Protein AF-A0A9E4FLX7-F1 (afdb_monomer)

Radius of gyration: 27.32 Å; Cα contacts (8 Å, |Δi|>4): 287; chains: 1; bounding box: 59×35×83 Å

Secondary structure (DSSP, 8-state):
---GGGSGGG-HHHHHHHHHHHHHHHHHHHHHHTT--TT-EESSSSSSEEEEEEESS-GGG-STT-HHHHHHHHHHHHHHHHHHHHT-S---HHHHHHHHHHHHHHHHHHHHHHHHSSEEEEEE-TTSPPB-HHHHHHHHHHHHHHHHHHS-----STTS-----SSS----EEETTTTEEES-HHHHHHH--TTT-PPPEEETTEEE-TTT--EE--S---

pLDDT: mean 76.77, std 22.62, range [30.28, 98.69]

Nearest PDB structures (foldseek):
  6ryp-assembly1_A  TM=9.118E-01  e=1.318E-11  Staphylococcus aureus
  6ryo-assembly1_A  TM=8.936E-01  e=3.196E-10  Staphylococcus aureus
  5dir-assembly2_B  TM=8.557E-01  e=1.171E-10  Pseudomonas aeruginosa PAO1
  5dir-assembly4_D  TM=8.838E-01  e=3.816E-10  Pseudomonas aeruginosa PAO1
  6fms-assembly2_B  TM=8.422E-01  e=8.721E-10  Pseudomonas aeruginosa PAO1

Solvent-accessible surface area (backbone atoms only — not comparable to full-atom values): 12608 Å² total; per-residue (Å²): 136,78,81,80,84,69,56,70,86,71,36,62,63,29,52,48,32,16,51,49,35,24,48,53,23,52,50,52,44,53,53,46,67,75,73,46,54,86,74,38,44,49,52,82,62,75,56,64,28,41,33,34,44,75,39,35,35,50,77,96,61,41,61,64,78,37,39,68,60,54,48,51,50,42,52,51,51,49,52,50,52,53,50,61,66,67,63,69,83,64,89,46,71,63,48,33,39,14,51,11,16,30,48,9,8,46,50,35,47,42,50,31,36,73,76,68,53,23,30,70,23,30,48,29,59,61,93,51,81,62,34,38,57,19,56,52,29,30,52,54,13,50,53,45,45,49,49,62,73,67,44,76,73,80,67,66,64,85,77,54,75,67,77,73,72,89,77,75,93,76,88,73,59,75,46,83,90,73,59,35,53,53,52,72,60,80,60,50,73,77,67,24,31,94,88,64,67,30,69,57,43,80,54,96,91,34,34,34,23,83,77,73,70,45,41,39,52,78,83,77,89,128

Foldseek 3Di:
DDPPVPCVVVPCLLQVLLVVLQVQQVVVLVVLVVPDDAQDWVVNDDQKIFGKHWFLADPPNHPGVVLVVLLVVLVVVLVVLVVVVPPPPDPDSLLSNLSSLLNNLSVNQSVCCVPPVTGIFTIGRHPHDTHTSSVVSNVVSVVSVVCVVPVPPPPPPPPPPPPPPPPDDDDWDDDPVPLETEDAPVVCQVQDHPVQSAHWDDDDQWTARPRPGGIYHYPDDD

Structure (mmCIF, N/CA/C/O backbone):
data_AF-A0A9E4FLX7-F1
#
_entry.id   AF-A0A9E4FLX7-F1
#
loop_
_atom_site.group_PDB
_atom_site.id
_atom_site.type_symbol
_atom_site.label_atom_id
_atom_site.label_alt_id
_atom_site.label_comp_id
_atom_site.label_asym_id
_atom_site.label_entity_id
_atom_site.label_seq_id
_atom_site.pdbx_PDB_ins_code
_atom_site.Cartn_x
_atom_site.Cartn_y
_atom_site.Cartn_z
_atom_site.occupancy
_atom_site.B_iso_or_equiv
_atom_site.auth_seq_id
_atom_site.auth_comp_id
_atom_site.auth_asym_id
_atom_site.auth_atom_id
_atom_site.pdbx_PDB_model_num
ATOM 1 N N . MET A 1 1 ? 0.787 -1.207 38.625 1.00 38.75 1 MET A N 1
ATOM 2 C CA . MET A 1 1 ? 0.866 -0.591 37.282 1.00 38.75 1 MET A CA 1
ATOM 3 C C . MET A 1 1 ? 1.114 -1.702 36.279 1.00 38.75 1 MET A C 1
ATOM 5 O O . MET A 1 1 ? 2.208 -2.241 36.252 1.00 38.75 1 MET A O 1
ATOM 9 N N . ASN A 1 2 ? 0.085 -2.131 35.550 1.00 38.38 2 ASN A N 1
ATOM 10 C CA . ASN A 1 2 ? 0.224 -3.178 34.539 1.00 38.38 2 ASN A CA 1
ATOM 11 C C . ASN A 1 2 ? 0.542 -2.480 33.205 1.00 38.38 2 ASN A C 1
ATOM 13 O O . ASN A 1 2 ? -0.252 -1.626 32.796 1.00 38.38 2 ASN A O 1
ATOM 17 N N . PRO A 1 3 ? 1.683 -2.738 32.547 1.00 44.91 3 PRO A N 1
ATOM 18 C CA . PRO A 1 3 ? 1.998 -2.086 31.291 1.00 44.91 3 PRO A CA 1
ATOM 19 C C . PRO A 1 3 ? 1.103 -2.692 30.204 1.00 44.91 3 PRO A C 1
ATOM 21 O O . PRO A 1 3 ? 1.461 -3.662 29.545 1.00 44.91 3 PRO A O 1
ATOM 24 N N . GLY A 1 4 ? -0.076 -2.103 29.980 1.00 48.00 4 GLY A N 1
ATOM 25 C CA . GLY A 1 4 ? -0.957 -2.355 28.826 1.00 48.00 4 GLY A CA 1
ATOM 26 C C . GLY A 1 4 ? -0.342 -2.010 27.455 1.00 48.00 4 GLY A C 1
ATOM 27 O O . GLY A 1 4 ? -1.051 -1.632 26.532 1.00 48.00 4 GLY A O 1
ATOM 28 N N . TRP A 1 5 ? 0.983 -2.085 27.323 1.00 50.22 5 TRP A N 1
ATOM 29 C CA . TRP A 1 5 ? 1.767 -1.545 26.215 1.00 50.22 5 TRP A CA 1
ATOM 30 C C . TRP A 1 5 ? 1.965 -2.615 25.116 1.00 50.22 5 TRP A C 1
ATOM 32 O O . TRP A 1 5 ? 2.441 -2.307 24.025 1.00 50.22 5 TRP A O 1
ATOM 42 N N . VAL A 1 6 ? 1.534 -3.863 25.376 1.00 47.44 6 VAL A N 1
ATOM 43 C CA . VAL A 1 6 ? 1.689 -5.043 24.500 1.00 47.44 6 VAL A CA 1
ATOM 44 C C . VAL A 1 6 ? 0.361 -5.812 24.331 1.00 47.44 6 VAL A C 1
ATOM 46 O O . VAL A 1 6 ? 0.315 -7.038 24.404 1.00 47.44 6 VAL A O 1
ATOM 49 N N . SER A 1 7 ? -0.770 -5.118 24.155 1.00 54.38 7 SER A N 1
ATOM 50 C CA . SER A 1 7 ? -2.049 -5.783 23.821 1.00 54.38 7 SER A CA 1
ATOM 51 C C . SER A 1 7 ? -2.193 -6.095 22.325 1.00 54.38 7 SER A C 1
ATOM 53 O O . SER A 1 7 ? -2.869 -7.051 21.965 1.00 54.38 7 SER A O 1
ATOM 55 N N . TRP A 1 8 ? -1.509 -5.346 21.458 1.00 53.62 8 TRP A N 1
ATOM 56 C CA . TRP A 1 8 ? -1.593 -5.450 19.995 1.00 53.62 8 TRP A CA 1
ATOM 57 C C . TRP A 1 8 ? -0.929 -6.716 19.435 1.00 53.62 8 TRP A C 1
ATOM 59 O O . TRP A 1 8 ? -1.431 -7.292 18.478 1.00 53.62 8 TRP A O 1
ATOM 69 N N . VAL A 1 9 ? 0.126 -7.226 20.088 1.00 55.78 9 VAL A N 1
ATOM 70 C CA . VAL A 1 9 ? 0.718 -8.543 19.758 1.00 55.78 9 VAL A CA 1
ATOM 71 C C . VAL A 1 9 ? -0.283 -9.685 20.003 1.00 55.78 9 VAL A C 1
ATOM 73 O O . VAL A 1 9 ? -0.172 -10.758 19.421 1.00 55.78 9 VAL A O 1
ATOM 76 N N . LYS A 1 10 ? -1.290 -9.451 20.852 1.00 65.06 10 LYS A N 1
ATOM 77 C CA . LYS A 1 10 ? -2.320 -10.433 21.205 1.00 65.06 10 LYS A CA 1
ATOM 78 C C . LYS A 1 10 ? -3.619 -10.252 20.419 1.00 65.06 10 LYS A C 1
ATOM 80 O O . LYS A 1 10 ? -4.596 -10.914 20.756 1.00 65.06 10 LYS A O 1
ATOM 85 N N . ASP A 1 11 ? -3.657 -9.375 19.413 1.00 78.88 11 ASP A N 1
ATOM 86 C CA . ASP A 1 11 ? -4.814 -9.232 18.526 1.00 78.88 11 ASP A CA 1
ATOM 87 C C . ASP A 1 11 ? -4.570 -9.989 17.213 1.00 78.88 11 ASP A C 1
ATOM 89 O O . ASP A 1 11 ? -4.068 -9.415 16.238 1.00 78.88 11 ASP A O 1
ATOM 93 N N . PRO A 1 12 ? -4.898 -11.294 17.170 1.00 83.75 12 PRO A N 1
ATOM 94 C CA . PRO A 1 12 ? -4.577 -12.134 16.027 1.00 83.75 12 PRO A CA 1
ATOM 95 C C . PRO A 1 12 ? -5.279 -11.659 14.758 1.00 83.75 12 PRO A C 1
ATOM 97 O O . PRO A 1 12 ? -4.749 -11.858 13.677 1.00 83.75 12 PRO A O 1
ATOM 100 N N . PHE A 1 13 ? -6.441 -11.010 14.862 1.00 87.25 13 PHE A N 1
ATOM 101 C CA . PHE A 1 13 ? -7.214 -10.610 13.690 1.00 87.25 13 PHE A CA 1
ATOM 102 C C . PHE A 1 13 ? -6.560 -9.441 12.949 1.00 87.25 13 PHE A C 1
ATOM 104 O O . PHE A 1 13 ? -6.405 -9.480 11.730 1.00 87.25 13 PHE A O 1
ATOM 111 N N . PHE A 1 14 ? -6.115 -8.429 13.699 1.00 89.88 14 PHE A N 1
ATOM 112 C CA . PHE A 1 14 ? -5.361 -7.300 13.156 1.00 89.88 14 PHE A CA 1
ATOM 113 C C . PHE A 1 14 ? -4.039 -7.759 12.528 1.00 89.88 14 PHE A C 1
ATOM 115 O O . PHE A 1 14 ? -3.737 -7.413 11.384 1.00 89.88 14 PHE A O 1
ATOM 122 N N . LEU A 1 15 ? -3.271 -8.576 13.258 1.00 91.19 15 LEU A N 1
ATOM 123 C CA . LEU A 1 15 ? -1.984 -9.081 12.782 1.00 91.19 15 LEU A CA 1
ATOM 124 C C . LEU A 1 15 ? -2.138 -9.995 11.570 1.00 91.19 15 LEU A C 1
ATOM 126 O O . LEU A 1 15 ? -1.332 -9.909 10.648 1.00 91.19 15 LEU A O 1
ATOM 130 N N . LEU A 1 16 ? -3.168 -10.842 11.542 1.00 94.31 16 LEU A N 1
ATOM 131 C CA . LEU A 1 16 ? -3.455 -11.706 10.402 1.00 94.31 16 LEU A CA 1
ATOM 132 C C . LEU A 1 16 ? -3.800 -10.879 9.163 1.00 94.31 16 LEU A C 1
ATOM 134 O O . LEU A 1 16 ? -3.250 -11.142 8.100 1.00 94.31 16 LEU A O 1
ATOM 138 N N . ALA A 1 17 ? -4.645 -9.854 9.292 1.00 95.62 17 ALA A N 1
ATOM 139 C CA . ALA A 1 17 ? -4.970 -8.966 8.179 1.00 95.62 17 ALA A CA 1
ATOM 140 C C . ALA A 1 17 ? -3.724 -8.239 7.642 1.00 95.62 17 ALA A C 1
ATOM 142 O O . ALA A 1 17 ? -3.467 -8.273 6.439 1.00 95.62 17 ALA A O 1
ATOM 143 N N . ALA A 1 18 ? -2.916 -7.647 8.529 1.00 96.44 18 ALA A N 1
ATOM 144 C CA . ALA A 1 18 ? -1.699 -6.935 8.141 1.00 96.44 18 ALA A CA 1
ATOM 145 C C . ALA A 1 18 ? -0.654 -7.857 7.501 1.00 96.44 18 ALA A C 1
ATOM 147 O O . ALA A 1 18 ? -0.126 -7.545 6.435 1.00 96.44 18 ALA A O 1
ATOM 148 N N . SER A 1 19 ? -0.382 -9.010 8.118 1.00 97.38 19 SER A N 1
ATOM 149 C CA . SER A 1 19 ? 0.580 -9.986 7.595 1.00 97.38 19 SER A CA 1
ATOM 150 C C . SER A 1 19 ? 0.123 -10.609 6.279 1.00 97.38 19 SER A C 1
ATOM 152 O O . SER A 1 19 ? 0.952 -10.788 5.390 1.00 97.38 19 SER A O 1
ATOM 154 N N . SER A 1 20 ? -1.175 -10.878 6.112 1.00 98.12 20 SER A N 1
ATOM 155 C CA . SER A 1 20 ? -1.726 -11.401 4.857 1.00 98.12 20 SER A CA 1
ATOM 156 C C . SER A 1 20 ? -1.596 -10.378 3.733 1.00 98.12 20 SER A C 1
ATOM 158 O O . SER A 1 20 ? -1.054 -10.711 2.684 1.00 98.12 20 SER A O 1
ATOM 160 N N . ALA A 1 21 ? -2.016 -9.128 3.958 1.00 98.56 21 ALA A N 1
ATOM 161 C CA . ALA A 1 21 ? -1.893 -8.063 2.961 1.00 98.56 21 ALA A CA 1
ATOM 162 C C . ALA A 1 21 ? -0.431 -7.823 2.557 1.00 98.56 21 ALA A C 1
ATOM 164 O O . ALA A 1 21 ? -0.115 -7.804 1.370 1.00 98.56 21 ALA A O 1
ATOM 165 N N . PHE A 1 22 ? 0.467 -7.718 3.542 1.00 98.69 22 PHE A N 1
ATOM 166 C CA . PHE A 1 22 ? 1.899 -7.549 3.300 1.00 98.69 22 PHE A CA 1
ATOM 167 C C . PHE A 1 22 ? 2.497 -8.723 2.514 1.00 98.69 22 PHE A C 1
ATOM 169 O O . PHE A 1 22 ? 3.224 -8.520 1.545 1.00 98.69 22 PHE A O 1
ATOM 176 N N . SER A 1 23 ? 2.185 -9.959 2.911 1.00 98.50 23 SER A N 1
ATOM 177 C CA . SER A 1 23 ? 2.749 -11.150 2.269 1.00 98.50 23 SER A CA 1
ATOM 178 C C . SER A 1 23 ? 2.244 -11.304 0.839 1.00 98.50 23 SER A C 1
ATOM 180 O O . SER A 1 23 ? 3.037 -11.590 -0.052 1.00 98.50 23 SER A O 1
ATOM 182 N N . LEU A 1 24 ? 0.947 -11.082 0.601 1.00 98.62 24 LEU A N 1
ATOM 183 C CA . LEU A 1 24 ? 0.371 -11.120 -0.743 1.00 98.62 24 LEU A CA 1
ATOM 184 C C . LEU A 1 24 ? 1.003 -10.061 -1.649 1.00 98.62 24 LEU A C 1
ATOM 186 O O . LEU A 1 24 ? 1.362 -10.378 -2.781 1.00 98.62 24 LEU A O 1
ATOM 190 N N . ASP A 1 25 ? 1.209 -8.842 -1.144 1.00 98.69 25 ASP A N 1
ATOM 191 C CA . ASP A 1 25 ? 1.907 -7.786 -1.878 1.00 98.69 25 ASP A CA 1
ATOM 192 C C . ASP A 1 25 ? 3.333 -8.198 -2.255 1.00 98.69 25 ASP A C 1
ATOM 194 O O . ASP A 1 25 ? 3.665 -8.278 -3.436 1.00 98.69 25 ASP A O 1
ATOM 198 N N . GLN A 1 26 ? 4.156 -8.561 -1.274 1.00 98.62 26 GLN A N 1
ATOM 199 C CA . GLN A 1 26 ? 5.566 -8.863 -1.520 1.00 98.62 26 GLN A CA 1
ATOM 200 C C . GLN A 1 26 ? 5.760 -10.114 -2.387 1.0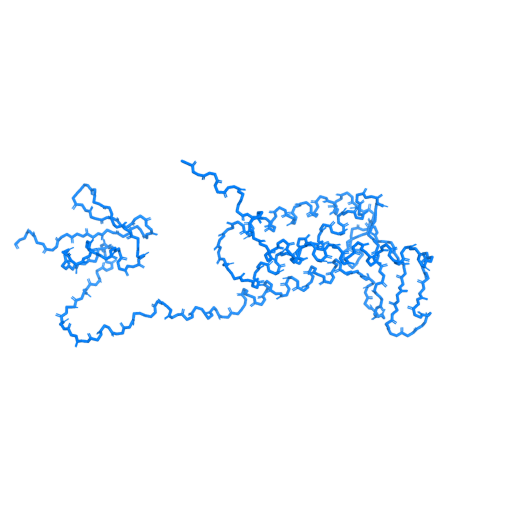0 98.62 26 GLN A C 1
ATOM 202 O O . GLN A 1 26 ? 6.638 -10.134 -3.250 1.00 98.62 26 GLN A O 1
ATOM 207 N N . VAL A 1 27 ? 4.921 -11.143 -2.216 1.00 98.69 27 VAL A N 1
ATOM 208 C CA . VAL A 1 27 ? 4.945 -12.338 -3.074 1.00 98.69 27 VAL A CA 1
ATOM 209 C C . VAL A 1 27 ? 4.517 -11.990 -4.497 1.00 98.69 27 VAL A C 1
ATOM 211 O O . VAL A 1 27 ? 5.188 -12.399 -5.441 1.00 98.69 27 VAL A O 1
ATOM 214 N N . SER A 1 28 ? 3.441 -11.219 -4.676 1.00 98.44 28 SER A N 1
ATOM 215 C CA . SER A 1 28 ? 2.970 -10.840 -6.013 1.00 98.44 28 SER A CA 1
ATOM 216 C C . SER A 1 28 ? 4.008 -10.009 -6.775 1.00 98.44 28 SER A C 1
ATOM 218 O O . SER A 1 28 ? 4.342 -10.348 -7.910 1.00 98.44 28 SER A O 1
ATOM 220 N N . LYS A 1 29 ? 4.624 -9.017 -6.123 1.00 98.38 29 LYS A N 1
ATOM 221 C CA . LYS A 1 29 ? 5.723 -8.222 -6.689 1.00 98.38 29 LYS A CA 1
ATOM 222 C C . LYS A 1 29 ? 6.929 -9.083 -7.040 1.00 98.38 29 LYS A C 1
ATOM 224 O O . LYS A 1 29 ? 7.450 -8.980 -8.147 1.00 98.38 29 LYS A O 1
ATOM 229 N N . ALA A 1 30 ? 7.335 -9.984 -6.142 1.00 98.12 30 ALA A N 1
ATOM 230 C CA . ALA A 1 30 ? 8.431 -10.909 -6.409 1.00 98.12 30 ALA A CA 1
ATOM 231 C C . ALA A 1 30 ? 8.140 -11.807 -7.621 1.00 98.12 30 ALA A C 1
ATOM 233 O O . ALA A 1 30 ? 9.029 -12.034 -8.439 1.00 98.12 30 ALA A O 1
ATOM 234 N N . ILE A 1 31 ? 6.909 -12.300 -7.778 1.00 98.31 31 ILE A N 1
ATOM 235 C CA . ILE A 1 31 ? 6.522 -13.089 -8.954 1.00 98.31 31 ILE A CA 1
ATOM 236 C C . ILE A 1 31 ? 6.666 -12.251 -10.226 1.00 98.31 31 ILE A C 1
ATOM 238 O O . ILE A 1 31 ? 7.283 -12.719 -11.180 1.00 98.31 31 ILE A O 1
ATOM 242 N N . VAL A 1 32 ? 6.142 -11.025 -10.248 1.00 97.81 32 VAL A N 1
ATOM 243 C CA . VAL A 1 32 ? 6.179 -10.175 -11.446 1.00 97.81 32 VAL A CA 1
ATOM 244 C C . VAL A 1 32 ? 7.613 -9.787 -11.816 1.00 97.81 32 VAL A C 1
ATOM 246 O O . VAL A 1 32 ? 7.999 -9.957 -12.971 1.00 97.81 32 VAL A O 1
ATOM 249 N N . LEU A 1 33 ? 8.429 -9.369 -10.843 1.00 97.25 33 LEU A N 1
ATOM 250 C CA . LEU A 1 33 ? 9.840 -9.012 -11.053 1.00 97.25 33 LEU A CA 1
ATOM 251 C C . LEU A 1 33 ? 10.679 -10.171 -11.614 1.00 97.25 33 LEU A C 1
ATOM 253 O O . LEU A 1 33 ? 11.644 -9.936 -12.332 1.00 97.25 33 LEU A O 1
ATOM 257 N N . ASN A 1 34 ? 10.318 -11.420 -11.306 1.00 97.62 34 ASN A N 1
ATOM 258 C CA . ASN A 1 34 ? 11.016 -12.608 -11.811 1.00 97.62 34 ASN A CA 1
ATOM 259 C C . ASN A 1 34 ? 10.491 -13.109 -13.168 1.00 97.62 34 ASN A C 1
ATOM 261 O O . ASN A 1 34 ? 11.052 -14.053 -13.729 1.00 97.62 34 ASN A O 1
ATOM 265 N N . ARG A 1 35 ? 9.381 -12.559 -13.673 1.00 97.56 35 ARG A N 1
ATOM 266 C CA . ARG A 1 35 ? 8.697 -13.066 -14.875 1.00 97.56 35 ARG A CA 1
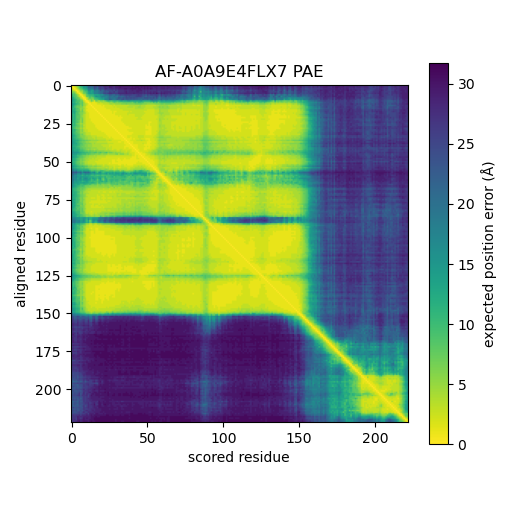ATOM 267 C C . ARG A 1 35 ? 8.646 -12.063 -16.017 1.00 97.56 35 ARG A C 1
ATOM 269 O O . ARG A 1 35 ? 8.568 -12.501 -17.161 1.00 97.56 35 ARG A O 1
ATOM 276 N N . LEU A 1 36 ? 8.663 -10.767 -15.716 1.00 97.38 36 LEU A N 1
ATOM 277 C CA . LEU A 1 36 ? 8.517 -9.699 -16.698 1.00 97.38 36 LEU A CA 1
ATOM 278 C C . LEU A 1 36 ? 9.747 -8.795 -16.728 1.00 97.38 36 LEU A C 1
ATOM 280 O O . LEU A 1 36 ? 10.398 -8.563 -15.712 1.00 97.38 36 LEU A O 1
ATOM 284 N N . PHE A 1 37 ? 10.022 -8.241 -17.903 1.00 96.81 37 PHE A N 1
ATOM 285 C CA . PHE A 1 37 ? 10.924 -7.106 -18.061 1.00 96.81 37 PHE A CA 1
ATOM 286 C C . PHE A 1 37 ? 10.178 -5.794 -17.799 1.00 96.81 37 PHE A C 1
ATOM 288 O O . PHE A 1 37 ? 8.960 -5.715 -17.955 1.00 96.81 37 PHE A O 1
ATOM 295 N N . TYR A 1 38 ? 10.905 -4.746 -17.412 1.00 96.56 38 TYR A N 1
ATOM 296 C CA . TYR A 1 38 ? 10.314 -3.420 -17.224 1.00 96.56 38 TYR A CA 1
ATOM 297 C C . TYR A 1 38 ? 9.571 -2.958 -18.491 1.00 96.56 38 TYR A C 1
ATOM 299 O O . TYR A 1 38 ? 10.106 -3.047 -19.596 1.00 96.56 38 TYR A O 1
ATOM 307 N N . GLY A 1 39 ? 8.333 -2.487 -18.326 1.00 95.56 39 GLY A N 1
ATOM 308 C CA . GLY A 1 39 ? 7.436 -2.070 -19.407 1.00 95.56 39 GLY A CA 1
ATOM 309 C C . GLY A 1 39 ? 6.730 -3.217 -20.143 1.00 95.56 39 GLY A C 1
ATOM 310 O O . GLY A 1 39 ? 5.852 -2.964 -20.966 1.00 95.56 39 GLY A O 1
ATOM 311 N N . GLN A 1 40 ? 7.069 -4.478 -19.861 1.00 97.38 40 GLN A N 1
ATOM 312 C CA . GLN A 1 40 ? 6.402 -5.624 -20.472 1.00 97.38 40 GLN A CA 1
ATOM 313 C C . GLN A 1 40 ? 4.993 -5.801 -19.895 1.00 97.38 40 GLN A C 1
ATOM 315 O O . GLN A 1 40 ? 4.812 -5.778 -18.679 1.00 97.38 40 GLN A O 1
ATOM 320 N N . SER A 1 41 ? 4.018 -6.035 -20.781 1.00 97.50 41 SER A N 1
ATOM 321 C CA . SER A 1 41 ? 2.615 -6.315 -20.446 1.00 97.50 41 SER A CA 1
ATOM 322 C C . SER A 1 41 ? 2.230 -7.747 -20.827 1.00 97.50 41 SER A C 1
ATOM 324 O O . SER A 1 41 ? 2.586 -8.211 -21.915 1.00 97.50 41 SER A O 1
ATOM 326 N N . VAL A 1 42 ? 1.505 -8.448 -19.950 1.00 96.62 42 VAL A N 1
ATOM 327 C CA . VAL A 1 42 ? 0.911 -9.767 -20.230 1.00 96.62 42 VAL A CA 1
ATOM 328 C C . VAL A 1 42 ? -0.567 -9.797 -19.810 1.00 96.62 42 VAL A C 1
ATOM 330 O O . VAL A 1 42 ? -0.849 -9.652 -18.620 1.00 96.62 42 VAL A O 1
ATOM 333 N N . PRO A 1 43 ? -1.515 -10.046 -20.736 1.00 96.38 43 PRO A N 1
ATOM 334 C CA . PRO A 1 43 ? -1.343 -10.027 -22.195 1.00 96.38 43 PRO A CA 1
ATOM 335 C C . PRO A 1 43 ? -0.818 -8.672 -22.704 1.00 96.38 43 PRO A C 1
ATOM 337 O O . PRO A 1 43 ? -0.810 -7.680 -21.976 1.00 96.38 43 PRO A O 1
ATOM 340 N N . TYR A 1 44 ? -0.337 -8.648 -23.948 1.00 93.69 44 TYR A N 1
ATOM 341 C CA . TYR A 1 44 ? 0.204 -7.428 -24.558 1.00 93.69 44 TYR A CA 1
ATOM 342 C C . TYR A 1 44 ? -0.867 -6.336 -24.728 1.00 93.69 44 TYR A C 1
ATOM 344 O O . TYR A 1 44 ? -0.568 -5.151 -24.616 1.00 93.69 44 TYR A O 1
ATOM 352 N N . ASP A 1 45 ? -2.115 -6.732 -24.966 1.00 93.44 45 ASP A N 1
ATOM 353 C CA . ASP A 1 45 ? -3.262 -5.858 -25.173 1.00 93.44 45 ASP A CA 1
ATOM 354 C C . ASP A 1 45 ? -4.468 -6.279 -24.312 1.00 93.44 45 ASP A C 1
ATOM 356 O O . ASP A 1 45 ? -4.413 -7.224 -23.528 1.00 93.44 45 ASP A O 1
ATOM 360 N N . GLY A 1 46 ? -5.569 -5.532 -24.420 1.00 94.75 46 GLY A N 1
ATOM 361 C CA . GLY A 1 46 ? -6.794 -5.772 -23.655 1.00 94.75 46 GLY A CA 1
ATOM 362 C C . GLY A 1 46 ? -6.947 -4.876 -22.425 1.00 94.75 46 GLY A C 1
ATOM 363 O O . GLY A 1 46 ? -6.095 -4.040 -22.131 1.00 94.75 46 GLY A O 1
ATOM 364 N N . PHE A 1 47 ? -8.088 -5.004 -21.740 1.00 95.75 47 PHE A N 1
ATOM 365 C CA . PHE A 1 47 ? -8.466 -4.120 -20.629 1.00 95.75 47 PHE A CA 1
ATOM 366 C C . PHE A 1 47 ? -7.710 -4.420 -19.329 1.00 95.75 47 PHE A C 1
ATOM 368 O O . PHE A 1 47 ? -7.356 -3.488 -18.620 1.00 95.75 47 PHE A O 1
ATOM 375 N N . PHE A 1 48 ? -7.472 -5.697 -19.022 1.00 97.19 48 PHE A N 1
ATOM 376 C CA . PHE A 1 48 ? -6.750 -6.132 -17.828 1.00 97.19 48 PHE A CA 1
ATOM 377 C C . PHE A 1 48 ? -5.417 -6.751 -18.237 1.00 97.19 48 PHE A C 1
ATOM 379 O O . PHE A 1 48 ? -5.395 -7.722 -18.997 1.00 97.19 48 PHE A O 1
ATOM 386 N N . ARG A 1 49 ? -4.322 -6.195 -17.728 1.00 97.62 49 ARG A N 1
ATOM 387 C CA . ARG A 1 49 ? -2.952 -6.600 -18.044 1.00 97.62 49 ARG A CA 1
ATOM 388 C C . ARG A 1 49 ? -2.128 -6.675 -16.763 1.00 97.62 49 ARG A C 1
ATOM 390 O O . ARG A 1 49 ? -2.425 -6.015 -15.767 1.00 97.62 49 ARG A O 1
ATOM 397 N N . ILE A 1 50 ? -1.077 -7.484 -16.804 1.00 98.19 50 ILE A N 1
ATOM 398 C CA . ILE A 1 50 ? 0.007 -7.442 -15.829 1.00 98.19 50 ILE A CA 1
ATOM 399 C C . ILE A 1 50 ? 1.178 -6.720 -16.484 1.00 98.19 50 ILE A C 1
ATOM 401 O O . ILE A 1 50 ? 1.835 -7.292 -17.353 1.00 98.19 50 ILE A O 1
ATOM 405 N N . THR A 1 51 ? 1.409 -5.472 -16.086 1.00 97.69 51 THR A N 1
ATOM 406 C CA . THR A 1 51 ? 2.375 -4.567 -16.723 1.00 97.69 51 THR A CA 1
ATOM 407 C C . THR A 1 51 ? 3.423 -4.130 -15.715 1.00 97.69 51 THR A C 1
ATOM 409 O O . THR A 1 51 ? 3.132 -3.292 -14.869 1.00 97.69 51 THR A O 1
ATOM 412 N N . LEU A 1 52 ? 4.644 -4.664 -15.789 1.00 97.81 52 LEU A N 1
ATOM 413 C CA . LEU A 1 52 ? 5.682 -4.319 -14.813 1.00 97.81 52 LEU A CA 1
ATOM 414 C C . LEU A 1 52 ? 6.139 -2.865 -14.982 1.00 97.81 52 LEU A C 1
ATOM 416 O O . LEU A 1 52 ? 6.766 -2.515 -15.982 1.00 97.81 52 LEU A O 1
ATOM 420 N N . THR A 1 53 ? 5.898 -2.042 -13.965 1.00 95.25 53 THR A N 1
ATOM 421 C CA . THR A 1 53 ? 6.404 -0.672 -13.876 1.00 95.25 53 THR A CA 1
ATOM 422 C C . THR A 1 53 ? 7.003 -0.386 -12.497 1.00 95.25 53 THR A C 1
ATOM 424 O O . THR A 1 53 ? 6.848 -1.148 -11.543 1.00 95.25 53 THR A O 1
ATOM 427 N N . SER A 1 54 ? 7.759 0.704 -12.417 1.00 92.88 54 SER A N 1
ATOM 428 C CA . SER A 1 54 ? 8.464 1.161 -11.223 1.00 92.88 54 SER A CA 1
ATOM 429 C C . SER A 1 54 ? 8.074 2.606 -10.972 1.00 92.88 54 SER A C 1
ATOM 431 O O . SER A 1 54 ? 8.251 3.460 -11.843 1.00 92.88 54 SER A O 1
ATOM 433 N N . ASN A 1 55 ? 7.511 2.865 -9.798 1.00 91.81 55 ASN A N 1
ATOM 434 C CA . ASN A 1 55 ? 6.914 4.140 -9.445 1.00 91.81 55 ASN A CA 1
ATOM 435 C C . ASN A 1 55 ? 7.742 4.843 -8.365 1.00 91.81 55 ASN A C 1
ATOM 437 O O . ASN A 1 55 ? 7.773 4.424 -7.204 1.00 91.81 55 ASN A O 1
ATOM 441 N N . THR A 1 56 ? 8.428 5.921 -8.749 1.00 88.12 56 THR A N 1
ATOM 442 C CA . THR A 1 56 ? 9.186 6.784 -7.825 1.00 88.12 56 THR A CA 1
ATOM 443 C C . THR A 1 56 ? 8.296 7.805 -7.110 1.00 88.12 56 THR A C 1
ATOM 445 O O . THR A 1 56 ? 8.729 8.437 -6.146 1.00 88.12 56 THR A O 1
ATOM 448 N N . GLY A 1 57 ? 7.047 7.959 -7.557 1.00 84.31 57 GLY A N 1
ATOM 449 C CA . GLY A 1 57 ? 6.053 8.859 -6.994 1.00 84.31 57 GLY A CA 1
ATOM 450 C C . GLY A 1 57 ? 5.084 8.196 -6.010 1.00 84.31 57 GLY A C 1
ATOM 451 O O . GLY A 1 57 ? 5.214 7.045 -5.571 1.00 84.31 57 GLY A O 1
ATOM 452 N N . GLY A 1 58 ? 4.107 8.995 -5.595 1.00 75.69 58 GLY A N 1
ATOM 453 C CA . GLY A 1 58 ? 2.923 8.578 -4.857 1.00 75.69 58 GLY A CA 1
ATOM 454 C C . GLY A 1 58 ? 1.757 8.240 -5.791 1.00 75.69 58 GLY A C 1
ATOM 455 O O . GLY A 1 58 ? 1.919 8.058 -6.999 1.00 75.69 58 GLY A O 1
ATOM 456 N N . ALA A 1 59 ? 0.550 8.179 -5.227 1.00 69.50 59 ALA A N 1
ATOM 457 C CA . ALA A 1 59 ? -0.666 7.954 -6.007 1.00 69.50 59 ALA A CA 1
ATOM 458 C C . ALA A 1 59 ? -0.836 9.022 -7.104 1.00 69.50 59 ALA A C 1
ATOM 460 O O . ALA A 1 59 ? -0.519 10.194 -6.889 1.00 69.50 59 ALA A O 1
ATOM 461 N N . PHE A 1 60 ? -1.348 8.610 -8.269 1.00 68.81 60 PHE A N 1
ATOM 462 C CA . PHE A 1 60 ? -1.582 9.477 -9.436 1.00 68.81 60 PHE A CA 1
ATOM 463 C C . PHE A 1 60 ? -0.337 10.238 -9.935 1.00 68.81 60 PHE A C 1
ATOM 465 O O . PHE A 1 60 ? -0.466 11.294 -10.548 1.00 68.81 60 PHE A O 1
ATOM 472 N N . GLY A 1 61 ? 0.871 9.731 -9.663 1.00 68.44 61 GLY A N 1
ATOM 473 C CA . GLY A 1 61 ? 2.120 10.383 -10.071 1.00 68.44 61 GLY A CA 1
ATOM 474 C C . GLY A 1 61 ? 2.454 11.653 -9.279 1.00 68.44 61 GLY A C 1
ATOM 475 O O . GLY A 1 61 ? 3.295 12.439 -9.709 1.00 68.44 61 GLY A O 1
ATOM 476 N N . LEU A 1 62 ? 1.812 11.879 -8.128 1.00 76.38 62 LEU A N 1
ATOM 477 C CA . LEU A 1 62 ? 2.152 12.992 -7.240 1.00 76.38 62 LEU A CA 1
ATOM 478 C C . LEU A 1 62 ? 3.533 12.779 -6.611 1.00 76.38 62 LEU A C 1
ATOM 480 O O . LEU A 1 62 ? 3.890 11.659 -6.261 1.00 76.38 62 LEU A O 1
ATOM 484 N N . PHE A 1 63 ? 4.283 13.861 -6.398 1.00 80.31 63 PHE A N 1
ATOM 485 C CA . PHE A 1 63 ? 5.632 13.825 -5.811 1.00 80.31 63 PHE A CA 1
ATOM 486 C C . PHE A 1 63 ? 6.620 12.895 -6.553 1.00 80.31 63 PHE A C 1
ATOM 488 O O . PHE A 1 63 ? 7.249 12.049 -5.909 1.00 80.31 63 PHE A O 1
ATOM 495 N N . PRO A 1 64 ? 6.772 13.028 -7.886 1.00 80.88 64 PRO A N 1
ATOM 496 C CA . PRO A 1 64 ? 7.722 12.211 -8.637 1.00 80.88 64 PRO A CA 1
ATOM 497 C C . PRO A 1 64 ? 9.142 12.418 -8.099 1.00 80.88 64 PRO A C 1
ATOM 499 O O . PRO A 1 64 ? 9.518 13.532 -7.732 1.00 80.88 64 PRO A O 1
ATOM 502 N N . ASP A 1 65 ? 9.903 11.328 -8.015 1.00 84.12 65 ASP A N 1
ATOM 503 C CA . ASP A 1 65 ? 11.296 11.291 -7.540 1.00 84.12 65 ASP A CA 1
ATOM 504 C C . ASP A 1 65 ? 11.520 11.802 -6.102 1.00 84.12 65 ASP A C 1
ATOM 506 O O . ASP A 1 65 ? 12.650 12.022 -5.667 1.00 84.12 65 ASP A O 1
ATOM 510 N N . GLN A 1 66 ? 10.450 11.940 -5.313 1.00 88.81 66 GLN A N 1
ATOM 511 C CA . GLN A 1 66 ? 10.506 12.337 -3.902 1.00 88.81 66 GLN A CA 1
ATOM 512 C C . GLN A 1 66 ? 10.396 11.123 -2.970 1.00 88.81 66 GLN A C 1
ATOM 514 O O . GLN A 1 66 ? 9.678 11.153 -1.964 1.00 88.81 66 GLN A O 1
ATOM 519 N N . THR A 1 67 ? 11.120 10.041 -3.270 1.00 87.94 67 THR A N 1
ATOM 520 C CA . THR A 1 67 ? 11.047 8.776 -2.518 1.00 87.94 67 THR A CA 1
ATOM 521 C C . THR A 1 67 ? 11.217 8.982 -1.010 1.00 87.94 67 THR A C 1
ATOM 523 O O . THR A 1 67 ? 10.479 8.392 -0.225 1.00 87.94 67 THR A O 1
ATOM 526 N N . MET A 1 68 ? 12.129 9.863 -0.581 1.00 88.62 68 MET A N 1
ATOM 527 C CA . MET A 1 68 ? 12.350 10.144 0.846 1.00 88.62 68 MET A CA 1
ATOM 528 C C . MET A 1 68 ? 11.141 10.796 1.525 1.00 88.62 68 MET A C 1
ATOM 530 O O . MET A 1 68 ? 10.803 10.434 2.652 1.00 88.62 68 MET A O 1
ATOM 534 N N . VAL A 1 69 ? 10.443 11.704 0.837 1.00 90.19 69 VAL A N 1
ATOM 535 C CA . VAL A 1 69 ? 9.208 12.318 1.351 1.00 90.19 69 VAL A CA 1
ATOM 536 C C . VAL A 1 69 ? 8.132 11.251 1.537 1.00 90.19 69 VAL A C 1
ATOM 538 O O . VAL A 1 69 ? 7.462 11.219 2.566 1.00 90.19 69 VAL A O 1
ATOM 541 N N . LEU A 1 70 ? 8.003 10.331 0.580 1.00 90.12 70 LEU A N 1
ATOM 542 C CA . LEU A 1 70 ? 7.017 9.249 0.632 1.00 90.12 70 LEU A CA 1
ATOM 543 C C . LEU A 1 70 ? 7.346 8.197 1.702 1.00 90.12 70 LEU A C 1
ATOM 545 O O . LEU A 1 70 ? 6.437 7.659 2.338 1.00 90.12 70 LEU A O 1
ATOM 549 N N . VAL A 1 71 ? 8.631 7.929 1.948 1.00 92.00 71 VAL A N 1
ATOM 550 C CA . VAL A 1 71 ? 9.094 7.098 3.071 1.00 92.00 71 VAL A CA 1
ATOM 551 C C . VAL A 1 71 ? 8.691 7.737 4.402 1.00 92.00 71 VAL A C 1
ATOM 553 O O . VAL A 1 71 ? 8.066 7.077 5.232 1.00 92.00 71 VAL A O 1
ATOM 556 N N . LEU A 1 72 ? 8.966 9.033 4.589 1.00 93.38 72 LEU A N 1
ATOM 557 C CA . LEU A 1 72 ? 8.564 9.766 5.794 1.00 93.38 72 LEU A CA 1
ATOM 558 C C . LEU A 1 72 ? 7.041 9.788 5.967 1.00 93.38 72 LEU A C 1
ATOM 560 O O . LEU A 1 72 ? 6.542 9.495 7.052 1.00 93.38 72 LEU A O 1
ATOM 564 N N . ALA A 1 73 ? 6.295 10.061 4.894 1.00 92.00 73 ALA A N 1
ATOM 565 C CA . ALA A 1 73 ? 4.836 10.034 4.908 1.00 92.00 73 ALA A CA 1
ATOM 566 C C . ALA A 1 73 ? 4.290 8.652 5.304 1.00 92.00 73 ALA A C 1
ATOM 568 O O . ALA A 1 73 ? 3.338 8.570 6.078 1.00 92.00 73 ALA A O 1
ATOM 569 N N . SER A 1 74 ? 4.924 7.568 4.845 1.00 93.00 74 SER A N 1
ATOM 570 C CA . SER A 1 74 ? 4.550 6.199 5.221 1.00 93.00 74 SER A CA 1
ATOM 571 C C . SER A 1 74 ? 4.756 5.949 6.717 1.00 93.00 74 SER A C 1
ATOM 573 O O . SER A 1 74 ? 3.866 5.408 7.371 1.00 93.00 74 SER A O 1
ATOM 575 N N . PHE A 1 75 ? 5.877 6.397 7.297 1.00 95.50 75 PHE A N 1
ATOM 576 C CA . PHE A 1 75 ? 6.097 6.306 8.746 1.00 95.50 75 PHE A CA 1
ATOM 577 C C . PHE A 1 75 ? 5.059 7.100 9.546 1.00 95.50 75 PHE A C 1
ATOM 579 O O . PHE A 1 75 ? 4.540 6.596 10.543 1.00 95.50 75 PHE A O 1
ATOM 586 N N . VAL A 1 76 ? 4.716 8.311 9.096 1.00 95.81 76 VAL A N 1
ATOM 587 C CA . VAL A 1 76 ? 3.666 9.129 9.722 1.00 95.81 76 VAL A CA 1
ATOM 588 C C . VAL A 1 76 ? 2.311 8.421 9.650 1.00 95.81 76 VAL A C 1
ATOM 590 O O . VAL A 1 76 ? 1.638 8.294 10.672 1.00 95.81 76 VAL A O 1
ATOM 593 N N . ALA A 1 77 ? 1.929 7.902 8.481 1.00 93.56 77 ALA A N 1
ATOM 594 C CA . ALA A 1 77 ? 0.676 7.173 8.295 1.00 93.56 77 ALA A CA 1
ATOM 595 C C . ALA A 1 77 ? 0.599 5.929 9.194 1.00 93.56 77 ALA A C 1
ATOM 597 O O . ALA A 1 77 ? -0.403 5.722 9.875 1.00 93.56 77 ALA A O 1
ATOM 598 N N . ILE A 1 78 ? 1.678 5.144 9.273 1.00 94.31 78 ILE A N 1
ATOM 599 C CA . ILE A 1 78 ? 1.779 3.992 10.178 1.00 94.31 78 ILE A CA 1
ATOM 600 C C . ILE A 1 78 ? 1.615 4.438 11.639 1.00 94.31 78 ILE A C 1
ATOM 602 O O . ILE A 1 78 ? 0.852 3.824 12.385 1.00 94.31 78 ILE A O 1
ATOM 606 N N . GLY A 1 79 ? 2.263 5.534 12.048 1.00 91.94 79 GLY A N 1
ATOM 607 C CA . GLY A 1 79 ? 2.103 6.113 13.385 1.00 91.94 79 GLY A CA 1
ATOM 608 C C . GLY A 1 79 ? 0.653 6.500 13.702 1.00 91.94 79 GLY A C 1
ATOM 609 O O . GLY A 1 79 ? 0.152 6.181 14.783 1.00 91.94 79 GLY A O 1
ATOM 610 N N . ILE A 1 80 ? -0.049 7.113 12.744 1.00 90.69 80 ILE A N 1
ATOM 611 C CA . ILE A 1 80 ? -1.476 7.449 12.861 1.00 90.69 80 ILE A CA 1
ATOM 612 C C . ILE A 1 80 ? -2.324 6.180 12.992 1.00 90.69 80 ILE A C 1
ATOM 614 O O . ILE A 1 80 ? -3.173 6.115 13.878 1.00 90.69 80 ILE A O 1
ATOM 618 N N . LEU A 1 81 ? -2.080 5.149 12.175 1.00 90.62 81 LEU A N 1
ATOM 619 C CA . LEU A 1 81 ? -2.799 3.872 12.267 1.00 90.62 81 LEU A CA 1
ATOM 620 C C . LEU A 1 81 ? -2.629 3.228 13.648 1.00 90.62 81 LEU A C 1
ATOM 622 O O . LEU A 1 81 ? -3.609 2.771 14.237 1.00 90.62 81 LEU A O 1
ATOM 626 N N . PHE A 1 82 ? -1.415 3.249 14.207 1.00 86.56 82 PHE A N 1
ATOM 627 C CA . PHE A 1 82 ? -1.163 2.763 15.566 1.00 86.56 82 PHE A CA 1
ATOM 628 C C . PHE A 1 82 ? -1.879 3.596 16.632 1.00 86.56 82 PHE A C 1
ATOM 630 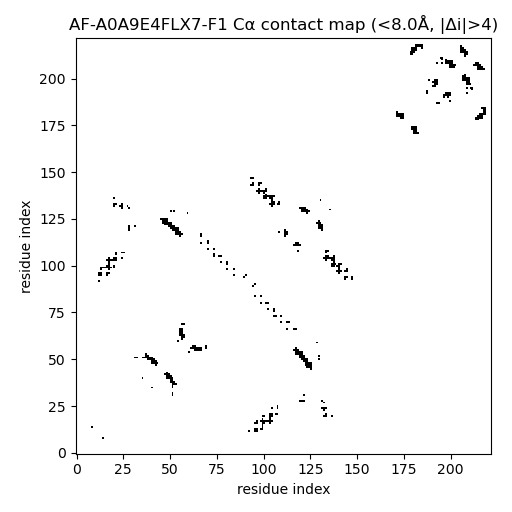O O . PHE A 1 82 ? -2.427 3.033 17.583 1.00 86.56 82 PHE A O 1
ATOM 637 N N . PHE A 1 83 ? -1.902 4.921 16.486 1.00 86.00 83 PHE A N 1
ATOM 638 C CA . PHE A 1 83 ? -2.639 5.800 17.390 1.00 86.00 83 PHE A CA 1
ATOM 639 C C . PHE A 1 83 ? -4.151 5.528 17.344 1.00 86.00 83 PHE A C 1
ATOM 641 O O . PHE A 1 83 ? -4.779 5.371 18.391 1.00 86.00 83 PHE A O 1
ATOM 648 N N . LEU A 1 84 ? -4.726 5.396 16.145 1.00 82.94 84 LEU A N 1
ATOM 649 C CA . LEU A 1 84 ? -6.142 5.070 15.949 1.00 82.94 84 LEU A CA 1
ATOM 650 C C . LEU A 1 84 ? -6.496 3.686 16.496 1.00 82.94 84 LEU A C 1
ATOM 652 O O . LEU A 1 84 ? -7.540 3.519 17.117 1.00 82.94 84 LEU A O 1
ATOM 656 N N . TYR A 1 85 ? -5.615 2.700 16.327 1.00 81.44 85 TYR A N 1
ATOM 657 C CA . TYR A 1 85 ? -5.800 1.379 16.921 1.00 81.44 85 TYR A CA 1
ATOM 658 C C . TYR A 1 85 ? -5.829 1.442 18.462 1.00 81.44 85 TYR A C 1
ATOM 660 O O . TYR A 1 85 ? -6.634 0.771 19.109 1.00 81.44 85 TYR A O 1
ATOM 668 N N . ARG A 1 86 ? -4.973 2.279 19.067 1.00 78.19 86 ARG A N 1
ATOM 669 C CA . ARG A 1 86 ? -4.860 2.453 20.529 1.00 78.19 86 ARG A CA 1
ATOM 670 C C . ARG A 1 86 ? -6.022 3.215 21.158 1.00 78.19 86 ARG A C 1
ATOM 672 O O . ARG A 1 86 ? -6.244 3.057 22.355 1.00 78.19 86 ARG A O 1
ATOM 679 N N . SER A 1 87 ? -6.730 4.059 20.414 1.00 73.62 87 SER A N 1
ATOM 680 C CA . SER A 1 87 ? -7.710 4.984 20.997 1.00 73.62 87 SER A CA 1
ATOM 681 C C . SER A 1 87 ? -8.999 4.310 21.497 1.00 73.62 87 SER A C 1
ATOM 683 O O . SER A 1 87 ? -9.877 5.004 21.998 1.00 73.62 87 SER A O 1
ATOM 685 N N . HIS A 1 88 ? -9.115 2.973 21.419 1.00 58.22 88 HIS A N 1
ATOM 686 C CA . HIS A 1 88 ? -10.218 2.143 21.945 1.00 58.22 88 HIS A CA 1
ATOM 687 C C . HIS A 1 88 ? -11.641 2.540 21.496 1.00 58.22 88 HIS A C 1
ATOM 689 O O . HIS A 1 88 ? -12.608 1.907 21.916 1.00 58.22 88 HIS A O 1
ATOM 695 N N . ALA A 1 89 ? -11.789 3.525 20.607 1.00 51.53 89 ALA A N 1
ATOM 696 C CA . ALA A 1 89 ? -13.073 4.123 20.254 1.00 51.53 89 ALA A CA 1
ATOM 697 C C . ALA A 1 89 ? -13.997 3.181 19.461 1.00 51.53 89 ALA A C 1
ATOM 699 O O . ALA A 1 89 ? -15.193 3.436 19.352 1.00 51.53 89 ALA A O 1
ATOM 700 N N . LEU A 1 90 ? -13.460 2.093 18.899 1.00 55.22 90 LEU A N 1
ATOM 701 C CA . LEU A 1 90 ? -14.155 1.232 17.944 1.00 55.22 90 LEU A CA 1
ATOM 702 C C . LEU A 1 90 ? -13.609 -0.211 18.050 1.00 55.22 90 LEU A C 1
ATOM 704 O O . LEU A 1 90 ? -12.737 -0.635 17.305 1.00 55.22 90 LEU A O 1
ATOM 708 N N . SER A 1 91 ? -14.093 -1.009 19.001 1.00 65.25 91 SER A N 1
ATOM 709 C CA . SER A 1 91 ? -13.599 -2.379 19.248 1.00 65.25 91 SER A CA 1
ATOM 710 C C . SER A 1 91 ? -14.105 -3.438 18.249 1.00 65.25 91 SER A C 1
ATOM 712 O O . SER A 1 91 ? -14.105 -4.631 18.563 1.00 65.25 91 SER A O 1
ATOM 714 N N . SER A 1 92 ? -14.527 -3.042 17.044 1.00 82.25 92 SER A N 1
ATOM 715 C CA . SER A 1 92 ? -15.129 -3.959 16.072 1.00 82.25 92 SER A CA 1
ATOM 716 C C . SER A 1 92 ? -14.072 -4.788 15.320 1.00 82.25 92 SER A C 1
ATOM 718 O O . SER A 1 92 ? -13.005 -4.271 14.970 1.00 82.25 92 SER A O 1
ATOM 720 N N . PRO A 1 93 ? -14.353 -6.068 15.002 1.00 86.69 93 PRO A N 1
ATOM 721 C CA . PRO A 1 93 ? -13.497 -6.865 14.120 1.00 86.69 93 PRO A CA 1
ATOM 722 C C . PRO A 1 93 ? -13.269 -6.194 12.763 1.00 86.69 93 PRO A C 1
ATOM 724 O O . PRO A 1 93 ? -12.175 -6.261 12.210 1.00 86.69 93 PRO A O 1
ATOM 727 N N . LEU A 1 94 ? -14.283 -5.486 12.255 1.00 89.06 94 LEU A N 1
ATOM 728 C CA . LEU A 1 94 ? -14.202 -4.780 10.981 1.00 89.06 94 LEU A CA 1
ATOM 729 C C . LEU A 1 94 ? -13.201 -3.616 11.027 1.00 89.06 94 LEU A C 1
ATOM 731 O O . LEU A 1 94 ? -12.487 -3.405 10.049 1.00 89.06 94 LEU A O 1
ATOM 735 N N . LEU A 1 95 ? -13.075 -2.911 12.163 1.00 89.00 95 LEU A N 1
ATOM 736 C CA . LEU A 1 95 ? -12.027 -1.901 12.322 1.00 89.00 95 LEU A CA 1
ATOM 737 C C . LEU A 1 95 ? -10.648 -2.555 12.282 1.00 89.00 95 LEU A C 1
ATOM 739 O O . LEU A 1 95 ? -9.754 -2.062 11.602 1.00 89.00 95 LEU A O 1
ATOM 743 N N . ARG A 1 96 ? -10.468 -3.665 13.003 1.00 90.62 96 ARG A N 1
ATOM 744 C CA . ARG A 1 96 ? -9.186 -4.382 13.050 1.00 90.62 96 ARG A CA 1
ATOM 745 C C . ARG A 1 96 ? -8.771 -4.864 11.664 1.00 90.62 96 ARG A C 1
ATOM 747 O O . ARG A 1 96 ? -7.610 -4.707 11.305 1.00 90.62 96 ARG A O 1
ATOM 754 N N . LEU A 1 97 ? -9.718 -5.378 10.875 1.00 93.44 97 LEU A N 1
ATOM 755 C CA . LEU A 1 97 ? -9.493 -5.722 9.470 1.00 93.44 97 LEU A CA 1
ATOM 756 C C . LEU A 1 97 ? -9.080 -4.490 8.662 1.00 93.44 97 LEU A C 1
ATOM 758 O O . LEU A 1 97 ? -8.047 -4.511 8.006 1.00 93.44 97 LEU A O 1
ATOM 762 N N . SER A 1 98 ? -9.848 -3.404 8.762 1.00 94.81 98 SER A N 1
ATOM 763 C CA . SER A 1 98 ? -9.572 -2.134 8.085 1.00 94.81 98 SER A CA 1
ATOM 764 C C . SER A 1 98 ? -8.163 -1.602 8.374 1.00 94.81 98 SER A C 1
ATOM 766 O O . SER A 1 98 ? -7.409 -1.300 7.449 1.00 94.81 98 SER A O 1
ATOM 768 N N . LEU A 1 99 ? -7.791 -1.495 9.652 1.00 93.88 99 LEU A N 1
ATOM 769 C CA . LEU A 1 99 ? -6.483 -0.989 10.070 1.00 93.88 99 LEU A CA 1
ATOM 770 C C . LEU A 1 99 ? -5.362 -1.965 9.697 1.00 93.88 99 LEU A C 1
ATOM 772 O O . LEU A 1 99 ? -4.284 -1.525 9.308 1.00 93.88 99 LEU A O 1
ATOM 776 N N . GLY A 1 100 ? -5.615 -3.274 9.784 1.00 95.25 100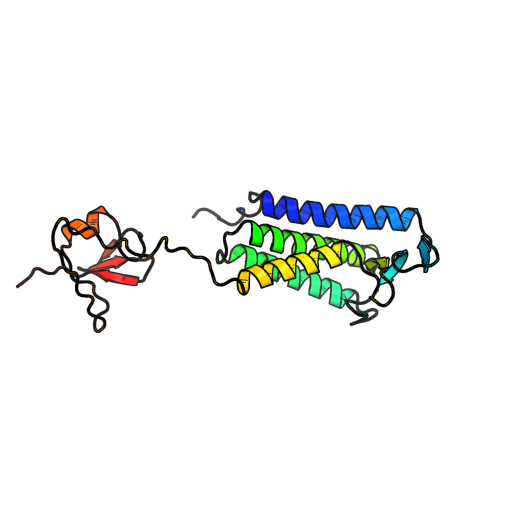 GLY A N 1
ATOM 777 C CA . GLY A 1 100 ? -4.662 -4.303 9.381 1.00 95.25 100 GLY A CA 1
ATOM 778 C C . GLY A 1 100 ? -4.345 -4.236 7.887 1.00 95.25 100 GLY A C 1
ATOM 779 O O . GLY A 1 100 ? -3.176 -4.202 7.519 1.00 95.25 100 GLY A O 1
ATOM 780 N N . LEU A 1 101 ? -5.363 -4.122 7.027 1.00 98.06 101 LEU A N 1
ATOM 781 C CA . LEU A 1 101 ? -5.190 -3.965 5.578 1.00 98.06 101 LEU A CA 1
ATOM 782 C C . LEU A 1 101 ? -4.386 -2.704 5.223 1.00 98.06 101 LEU A C 1
ATOM 784 O O . LEU A 1 101 ? -3.460 -2.771 4.411 1.00 98.06 101 LEU A O 1
ATOM 788 N N . GLN A 1 102 ? -4.697 -1.570 5.863 1.00 97.88 102 GLN A N 1
ATOM 789 C CA . GLN A 1 102 ? -3.961 -0.317 5.661 1.00 97.88 102 GLN A CA 1
ATOM 790 C C . GLN A 1 102 ? -2.503 -0.438 6.115 1.00 97.88 102 GLN A C 1
ATOM 792 O O . GLN A 1 102 ? -1.604 -0.018 5.390 1.00 97.88 102 GLN A O 1
ATOM 797 N N . LEU A 1 103 ? -2.251 -1.053 7.277 1.00 97.31 103 LEU A N 1
ATOM 798 C CA . LEU A 1 103 ? -0.895 -1.264 7.783 1.00 97.31 103 LEU A CA 1
ATOM 799 C C . LEU A 1 103 ? -0.089 -2.190 6.864 1.00 97.31 103 LEU A C 1
ATOM 801 O O . LEU A 1 103 ? 1.047 -1.869 6.523 1.00 97.31 103 LEU A O 1
ATOM 805 N N . GLY A 1 104 ? -0.664 -3.325 6.460 1.00 98.00 104 GLY A N 1
ATOM 806 C CA . GLY A 1 104 ? 0.004 -4.294 5.592 1.00 98.00 104 GLY A CA 1
ATOM 807 C C . GLY A 1 104 ? 0.379 -3.699 4.235 1.00 98.00 104 GLY A C 1
ATOM 808 O O . GLY A 1 104 ? 1.517 -3.855 3.795 1.00 98.00 104 GLY A O 1
ATOM 809 N N . GLY A 1 105 ? -0.537 -2.948 3.614 1.00 98.25 105 GLY A N 1
ATOM 810 C CA . GLY A 1 105 ? -0.256 -2.250 2.359 1.00 98.25 105 GLY A CA 1
ATOM 811 C C . GLY A 1 105 ? 0.779 -1.130 2.518 1.00 98.25 105 GLY A C 1
ATOM 812 O O . GLY A 1 105 ? 1.728 -1.049 1.739 1.00 98.25 105 GLY A O 1
ATOM 813 N N . ALA A 1 106 ? 0.672 -0.312 3.572 1.00 97.75 106 ALA A N 1
ATOM 814 C CA . ALA A 1 106 ? 1.650 0.744 3.844 1.00 97.75 106 ALA A CA 1
ATOM 815 C C . ALA A 1 106 ? 3.064 0.175 4.041 1.00 97.75 106 ALA A C 1
ATOM 817 O O . ALA A 1 106 ? 4.025 0.708 3.487 1.00 97.75 106 ALA A O 1
ATOM 818 N N . LEU A 1 107 ? 3.192 -0.931 4.781 1.00 98.25 107 LEU A N 1
ATOM 819 C CA . LEU A 1 107 ? 4.465 -1.627 4.965 1.00 98.25 107 LEU A CA 1
ATOM 820 C C . LEU A 1 107 ? 5.000 -2.219 3.656 1.00 98.25 107 LEU A C 1
ATOM 822 O O . LEU A 1 107 ? 6.196 -2.101 3.409 1.00 98.25 107 LEU A O 1
ATOM 826 N N . GLY A 1 108 ? 4.150 -2.812 2.811 1.00 98.00 108 GLY A N 1
ATOM 827 C CA . GLY A 1 108 ? 4.567 -3.382 1.522 1.00 98.00 108 GLY A CA 1
ATOM 828 C C . GLY A 1 108 ? 5.212 -2.334 0.614 1.00 98.00 108 GLY A C 1
ATOM 829 O O . GLY A 1 108 ? 6.351 -2.484 0.174 1.00 98.00 108 GLY A O 1
ATOM 830 N N . ASN A 1 109 ? 4.540 -1.197 0.432 1.00 97.56 109 ASN A N 1
ATOM 831 C CA . ASN A 1 109 ? 5.073 -0.096 -0.370 1.00 97.56 109 ASN A CA 1
ATOM 832 C C . ASN A 1 109 ? 6.271 0.617 0.283 1.00 97.56 109 ASN A C 1
ATOM 834 O O . ASN A 1 109 ? 7.151 1.113 -0.419 1.00 97.56 109 ASN A O 1
ATOM 838 N N . LEU A 1 110 ? 6.328 0.693 1.616 1.00 97.25 110 LEU A N 1
ATOM 839 C CA . LEU A 1 110 ? 7.483 1.245 2.330 1.00 97.25 110 LEU A CA 1
ATOM 840 C C . LEU A 1 110 ? 8.733 0.374 2.142 1.00 97.25 110 LEU A C 1
ATOM 842 O O . LEU A 1 110 ? 9.821 0.907 1.924 1.00 97.25 110 LEU A O 1
ATOM 846 N N . VAL A 1 111 ? 8.584 -0.952 2.204 1.00 98.00 111 VAL A N 1
ATOM 847 C CA . VAL A 1 111 ? 9.690 -1.898 2.006 1.00 98.00 111 VAL A CA 1
ATOM 848 C C . VAL A 1 111 ? 10.282 -1.765 0.607 1.00 98.00 111 VAL A C 1
ATOM 850 O O . VAL A 1 111 ? 11.505 -1.665 0.492 1.00 98.00 111 VAL A O 1
ATOM 853 N N . ASP A 1 112 ? 9.449 -1.689 -0.431 1.00 96.88 112 ASP A N 1
ATOM 854 C CA . ASP A 1 112 ? 9.912 -1.441 -1.798 1.00 96.88 112 ASP A CA 1
ATOM 855 C C . ASP A 1 112 ? 10.692 -0.126 -1.889 1.00 96.88 112 ASP A C 1
ATOM 857 O O . ASP A 1 112 ? 11.829 -0.116 -2.352 1.00 96.88 112 ASP A O 1
ATOM 861 N N . ARG A 1 113 ? 10.145 0.978 -1.361 1.00 95.75 113 ARG A N 1
ATOM 862 C CA . ARG A 1 113 ? 10.818 2.287 -1.407 1.00 95.75 113 ARG A CA 1
ATOM 863 C C . ARG A 1 113 ? 12.176 2.281 -0.713 1.00 95.75 113 ARG A C 1
ATOM 865 O O . ARG A 1 113 ? 13.113 2.885 -1.224 1.00 95.75 113 ARG A O 1
ATOM 872 N N . ILE A 1 114 ? 12.299 1.601 0.427 1.00 96.12 114 ILE A N 1
ATOM 873 C CA . ILE A 1 114 ? 13.571 1.501 1.156 1.00 96.12 114 ILE A CA 1
ATOM 874 C C . ILE A 1 114 ? 14.579 0.627 0.398 1.00 96.12 114 ILE A C 1
ATOM 876 O O . ILE A 1 114 ? 15.765 0.945 0.382 1.00 96.12 114 ILE A O 1
ATOM 880 N N . ARG A 1 115 ? 14.134 -0.480 -0.209 1.00 96.38 115 ARG A N 1
ATOM 881 C CA . ARG A 1 115 ? 15.028 -1.459 -0.853 1.00 96.38 115 ARG A CA 1
ATOM 882 C C . ARG A 1 115 ? 15.394 -1.104 -2.290 1.00 96.38 115 ARG A C 1
ATOM 884 O O . ARG A 1 115 ? 16.519 -1.353 -2.705 1.00 96.38 115 ARG A O 1
ATOM 891 N N . LEU A 1 116 ? 14.432 -0.585 -3.043 1.00 94.25 116 LEU A N 1
ATOM 892 C CA . LEU A 1 116 ? 14.492 -0.389 -4.492 1.00 94.25 116 LEU A CA 1
ATOM 893 C C . LEU A 1 116 ? 14.504 1.095 -4.883 1.00 94.25 116 LEU A C 1
ATOM 895 O O . LEU A 1 116 ? 14.786 1.416 -6.031 1.00 94.25 116 LEU A O 1
ATOM 899 N N . GLY A 1 117 ? 14.170 2.004 -3.961 1.00 93.88 117 GLY A N 1
ATOM 900 C CA . GLY A 1 117 ? 14.024 3.435 -4.253 1.00 93.88 117 GLY A CA 1
ATOM 901 C C . GLY A 1 117 ? 12.709 3.812 -4.951 1.00 93.88 117 GLY A C 1
ATOM 902 O O . GLY A 1 117 ? 12.463 4.994 -5.183 1.00 93.88 117 GLY A O 1
ATOM 903 N N . ALA A 1 118 ? 11.853 2.834 -5.250 1.00 94.38 118 ALA A N 1
ATOM 904 C CA . ALA A 1 118 ? 10.582 2.975 -5.957 1.00 94.38 118 ALA A CA 1
ATOM 905 C C . ALA A 1 118 ? 9.625 1.843 -5.549 1.00 94.38 118 ALA A C 1
ATOM 907 O O . ALA A 1 118 ? 10.046 0.897 -4.886 1.00 94.38 118 ALA A O 1
ATOM 908 N N . VAL A 1 119 ? 8.354 1.935 -5.936 1.00 96.31 119 VAL A N 1
ATOM 909 C CA . VAL A 1 119 ? 7.339 0.891 -5.726 1.00 96.31 119 VAL A CA 1
ATOM 910 C 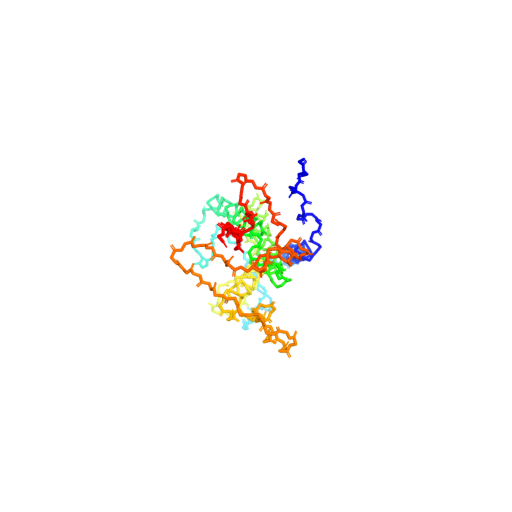C . VAL A 1 119 ? 7.159 0.059 -6.992 1.00 96.31 119 VAL A C 1
ATOM 912 O O . VAL A 1 119 ? 7.111 0.612 -8.088 1.00 96.31 119 VAL A O 1
ATOM 915 N N . THR A 1 120 ? 7.051 -1.265 -6.842 1.00 97.50 120 THR A N 1
ATOM 916 C CA . THR A 1 120 ? 6.756 -2.166 -7.966 1.00 97.50 120 THR A CA 1
ATOM 917 C C . THR A 1 120 ? 5.253 -2.200 -8.236 1.00 97.50 120 THR A C 1
ATOM 919 O O . THR A 1 120 ? 4.498 -2.778 -7.453 1.00 97.50 120 THR A O 1
ATOM 922 N N . ASP A 1 121 ? 4.829 -1.645 -9.365 1.00 97.06 121 ASP A N 1
ATOM 923 C CA . ASP A 1 121 ? 3.428 -1.621 -9.791 1.00 97.06 121 ASP A CA 1
ATOM 924 C C . ASP A 1 121 ? 3.224 -2.584 -10.964 1.00 97.06 121 ASP A C 1
ATOM 926 O O . ASP A 1 121 ? 4.121 -2.772 -11.791 1.00 97.06 121 ASP A O 1
ATOM 930 N N . PHE A 1 122 ? 2.067 -3.254 -11.010 1.00 97.94 122 PHE A N 1
ATOM 931 C CA . PHE A 1 122 ? 1.847 -4.299 -12.016 1.00 97.94 122 PHE A CA 1
ATOM 932 C C . PHE A 1 122 ? 0.401 -4.578 -12.422 1.00 97.94 122 PHE A C 1
ATOM 934 O O . PHE A 1 122 ? 0.191 -5.229 -13.440 1.00 97.94 122 PHE A O 1
ATOM 941 N N . ILE A 1 123 ? -0.598 -4.131 -11.664 1.00 98.06 123 ILE A N 1
ATOM 942 C CA . ILE A 1 123 ? -2.012 -4.327 -11.994 1.00 98.06 123 ILE A CA 1
ATOM 943 C C . ILE A 1 123 ? -2.457 -3.179 -12.896 1.00 98.06 123 ILE A C 1
ATOM 945 O O . ILE A 1 123 ? -2.581 -2.043 -12.442 1.00 98.06 123 ILE A O 1
ATOM 949 N N . ASP A 1 124 ? -2.697 -3.484 -14.167 1.00 97.31 124 ASP A N 1
ATOM 950 C CA . ASP A 1 124 ? -3.061 -2.518 -15.199 1.00 97.31 124 ASP A CA 1
ATOM 951 C C . ASP A 1 124 ? -4.496 -2.783 -15.677 1.00 97.31 124 ASP A C 1
ATOM 953 O O . ASP A 1 124 ? -4.817 -3.868 -16.164 1.00 97.31 124 ASP A O 1
ATOM 957 N N . VAL A 1 125 ? -5.372 -1.789 -15.500 1.00 96.44 125 VAL A N 1
ATOM 958 C CA . VAL A 1 125 ? -6.806 -1.875 -15.827 1.00 96.44 125 VAL A CA 1
ATOM 959 C C . VAL A 1 125 ? -7.240 -0.791 -16.816 1.00 96.44 125 VAL A C 1
ATOM 961 O O . VAL A 1 125 ? -8.276 -0.144 -16.656 1.00 96.44 125 VAL A O 1
ATOM 964 N N . GLY A 1 126 ? -6.426 -0.561 -17.848 1.00 91.50 126 GLY A N 1
ATOM 965 C CA . GLY A 1 126 ? -6.767 0.318 -18.963 1.00 91.50 126 GLY A CA 1
ATOM 966 C C . GLY A 1 126 ? -6.433 1.785 -18.671 1.00 91.50 126 GLY A C 1
ATOM 967 O O . GLY A 1 126 ? -5.253 2.115 -18.620 1.00 91.50 126 GLY A O 1
ATOM 968 N N . PRO A 1 127 ? -7.420 2.697 -18.544 1.00 92.06 127 PRO A N 1
ATOM 969 C CA . PRO A 1 127 ? -7.156 4.124 -18.316 1.00 92.06 127 PRO A CA 1
ATOM 970 C C . PRO A 1 127 ? -6.775 4.465 -16.866 1.00 92.06 127 PRO A C 1
ATOM 972 O O . PRO A 1 127 ? -6.424 5.609 -16.579 1.00 92.06 127 PRO A O 1
ATOM 975 N N . TRP A 1 128 ? -6.895 3.514 -15.937 1.00 92.50 128 TRP A N 1
ATOM 976 C CA . TRP A 1 128 ? -6.552 3.724 -14.533 1.00 92.50 128 TRP A CA 1
ATOM 977 C C . TRP A 1 128 ? -5.036 3.585 -14.314 1.00 92.50 128 TRP A C 1
ATOM 979 O O . TRP A 1 128 ? -4.428 2.707 -14.929 1.00 92.50 128 TRP A O 1
ATOM 989 N N . PRO A 1 129 ? -4.416 4.390 -13.427 1.00 92.75 129 PRO A N 1
ATOM 990 C CA . PRO A 1 129 ? -3.004 4.234 -13.090 1.00 92.75 129 PRO A CA 1
ATOM 991 C C . PRO A 1 129 ? -2.679 2.813 -12.631 1.00 92.75 129 PRO A C 1
ATOM 993 O O . PRO A 1 129 ? -3.418 2.242 -11.833 1.00 92.75 129 PRO A O 1
ATOM 996 N N . ILE A 1 130 ? -1.564 2.260 -13.108 1.00 95.50 130 ILE A N 1
ATOM 997 C CA . ILE A 1 130 ? -1.104 0.928 -12.702 1.00 95.50 130 ILE A CA 1
ATOM 998 C C . ILE A 1 130 ? -0.828 0.947 -11.195 1.00 95.50 130 ILE A C 1
ATOM 1000 O O . ILE A 1 130 ? -0.232 1.894 -10.687 1.00 95.50 130 ILE A O 1
ATOM 1004 N N . PHE A 1 131 ? -1.290 -0.080 -10.491 1.00 96.81 131 PHE A N 1
ATOM 1005 C CA . PHE A 1 131 ? -1.203 -0.176 -9.033 1.00 96.81 131 PHE A CA 1
ATOM 1006 C C . PHE A 1 131 ? -0.763 -1.577 -8.603 1.00 96.81 131 PHE A C 1
ATOM 1008 O O . PHE A 1 131 ? -0.489 -2.450 -9.433 1.00 96.81 131 PHE A O 1
ATOM 1015 N N . ASN A 1 132 ? -0.687 -1.816 -7.299 1.00 97.88 132 ASN A N 1
ATOM 1016 C CA . ASN A 1 132 ? -0.332 -3.121 -6.745 1.00 97.88 132 ASN A CA 1
ATOM 1017 C C . ASN A 1 132 ? -1.300 -3.580 -5.637 1.00 97.88 132 ASN A C 1
ATOM 1019 O O . ASN A 1 132 ? -2.298 -2.933 -5.309 1.00 97.88 132 ASN A O 1
ATOM 1023 N N . VAL A 1 133 ? -1.020 -4.749 -5.060 1.00 98.56 133 VAL A N 1
ATOM 1024 C CA . VAL A 1 133 ? -1.848 -5.331 -3.995 1.00 98.56 133 VAL A CA 1
ATOM 1025 C C . VAL A 1 133 ? -1.805 -4.485 -2.718 1.00 98.56 133 VAL A C 1
ATOM 1027 O O . VAL A 1 133 ? -2.836 -4.360 -2.053 1.00 98.56 133 VAL A O 1
ATOM 1030 N N . ALA A 1 134 ? -0.669 -3.868 -2.377 1.00 98.12 134 ALA A N 1
ATOM 1031 C CA . ALA A 1 134 ? -0.589 -2.928 -1.263 1.00 98.12 134 ALA A CA 1
ATOM 1032 C C . ALA A 1 134 ? -1.521 -1.715 -1.444 1.00 98.12 134 ALA A C 1
ATOM 1034 O O . ALA A 1 134 ? -2.238 -1.370 -0.501 1.00 98.12 134 ALA A O 1
ATOM 1035 N N . ASP A 1 135 ? -1.587 -1.117 -2.636 1.00 96.69 135 ASP A N 1
ATOM 1036 C CA . ASP A 1 135 ? -2.492 0.005 -2.922 1.00 96.69 135 ASP A CA 1
ATOM 1037 C C . ASP A 1 135 ? -3.959 -0.411 -2.795 1.00 96.69 135 ASP A C 1
ATOM 1039 O O . ASP A 1 135 ? -4.746 0.255 -2.118 1.00 96.69 135 ASP A O 1
ATOM 1043 N N . ALA A 1 136 ? -4.320 -1.556 -3.381 1.00 98.00 136 ALA A N 1
ATOM 1044 C CA . ALA A 1 136 ? -5.666 -2.108 -3.267 1.00 98.00 136 ALA A CA 1
ATOM 1045 C C . ALA A 1 136 ? -6.044 -2.376 -1.800 1.00 98.00 136 ALA A C 1
ATOM 1047 O O . ALA A 1 136 ? -7.143 -2.029 -1.367 1.00 98.00 136 ALA A O 1
ATOM 1048 N N . SER A 1 137 ? -5.119 -2.934 -1.012 1.00 98.38 137 SER A N 1
ATOM 1049 C CA . SER A 1 137 ? -5.309 -3.186 0.420 1.00 98.38 137 SER A CA 1
ATOM 1050 C C . SER A 1 137 ? -5.557 -1.895 1.204 1.00 98.38 137 SER A C 1
ATOM 1052 O O . SER A 1 137 ? -6.477 -1.837 2.024 1.00 98.38 137 SER A O 1
ATOM 1054 N N . ILE A 1 138 ? -4.786 -0.837 0.931 1.00 97.81 138 ILE A N 1
ATOM 1055 C CA . ILE A 1 138 ? -4.982 0.480 1.551 1.00 97.81 138 ILE A CA 1
ATOM 1056 C C . ILE A 1 138 ? -6.364 1.035 1.193 1.00 97.81 138 ILE A C 1
ATOM 1058 O O . ILE A 1 138 ? -7.104 1.426 2.095 1.00 97.81 138 ILE A O 1
ATOM 1062 N N . VAL A 1 139 ? -6.740 1.030 -0.090 1.00 97.38 139 VAL A N 1
ATOM 1063 C CA . VAL A 1 139 ? -8.038 1.555 -0.548 1.00 97.38 139 VAL A CA 1
ATOM 1064 C C . VAL A 1 139 ? -9.197 0.791 0.089 1.00 97.38 139 VAL A C 1
ATOM 1066 O O . VAL A 1 139 ? -10.099 1.413 0.646 1.00 97.38 139 VAL A O 1
ATOM 1069 N N . VAL A 1 140 ? -9.164 -0.545 0.084 1.00 98.12 140 VAL A N 1
ATOM 1070 C CA . VAL A 1 140 ? -10.199 -1.369 0.729 1.00 98.12 140 VAL A CA 1
ATOM 1071 C C . VAL A 1 140 ? -10.271 -1.072 2.225 1.00 98.12 140 VAL A C 1
ATOM 1073 O O . VAL A 1 140 ? -11.362 -0.877 2.760 1.00 98.12 140 VAL A O 1
ATOM 1076 N N . GLY A 1 141 ? -9.130 -0.980 2.909 1.00 96.94 141 GLY A N 1
ATOM 1077 C CA . GLY A 1 141 ? -9.097 -0.633 4.324 1.00 96.94 141 GLY A CA 1
ATOM 1078 C C . GLY A 1 141 ? -9.678 0.758 4.611 1.00 96.94 141 GLY A C 1
ATOM 1079 O O . GLY A 1 141 ? -10.461 0.903 5.546 1.00 96.94 141 GLY A O 1
ATOM 1080 N N . ILE A 1 142 ? -9.385 1.764 3.783 1.00 96.44 142 ILE A N 1
ATOM 1081 C CA . ILE A 1 142 ? -9.985 3.104 3.893 1.00 96.44 142 ILE A CA 1
ATOM 1082 C C . ILE A 1 142 ? -11.503 3.036 3.696 1.00 96.44 142 ILE A C 1
ATOM 1084 O O . ILE A 1 142 ? -12.243 3.609 4.493 1.00 96.44 142 ILE A O 1
ATOM 1088 N N . LEU A 1 143 ? -11.988 2.313 2.682 1.00 97.19 143 LEU A N 1
ATOM 1089 C CA . LEU A 1 143 ? -13.424 2.158 2.434 1.00 97.19 143 LEU A CA 1
ATOM 1090 C C . LEU A 1 143 ? -14.138 1.475 3.607 1.00 97.19 143 LEU A C 1
ATOM 1092 O O . LEU A 1 143 ? -15.222 1.906 3.994 1.00 97.19 143 LEU A O 1
ATOM 1096 N N . LEU A 1 144 ? -13.521 0.459 4.219 1.00 94.75 144 LEU A N 1
ATOM 1097 C CA . LEU A 1 144 ? -14.049 -0.193 5.420 1.00 94.75 144 LEU A CA 1
ATOM 1098 C C . LEU A 1 144 ? -14.082 0.752 6.628 1.00 94.75 144 LEU A C 1
ATOM 1100 O O . LEU A 1 144 ? -15.066 0.761 7.371 1.00 94.75 144 LEU A O 1
ATOM 1104 N N . LEU A 1 145 ? -13.037 1.564 6.821 1.00 92.06 145 LEU A N 1
ATOM 1105 C CA . LEU A 1 145 ? -13.010 2.579 7.873 1.00 92.06 145 LEU A CA 1
ATOM 1106 C C . LEU A 1 145 ? -14.115 3.620 7.668 1.00 92.06 145 LEU A C 1
ATOM 1108 O O . LEU A 1 145 ? -14.855 3.921 8.600 1.00 92.06 145 LEU A O 1
ATOM 1112 N N . LEU A 1 146 ? -14.259 4.140 6.448 1.00 92.94 146 LEU A N 1
ATOM 1113 C CA . LEU A 1 146 ? -15.303 5.103 6.101 1.00 92.94 146 LEU A CA 1
ATOM 1114 C C . LEU A 1 146 ? -16.693 4.505 6.292 1.00 92.94 146 LEU A C 1
ATOM 1116 O O . LEU A 1 146 ? -17.554 5.146 6.887 1.00 92.94 146 LEU A O 1
ATOM 1120 N N . PHE A 1 147 ? -16.902 3.262 5.858 1.00 92.62 147 PHE A N 1
ATOM 1121 C CA . PHE A 1 147 ? -18.151 2.549 6.088 1.00 92.62 147 PHE A CA 1
ATOM 1122 C C . PHE A 1 147 ? -18.483 2.462 7.581 1.00 92.62 147 PHE A C 1
ATOM 1124 O O . PHE A 1 147 ? -19.621 2.715 7.959 1.00 92.62 147 PHE A O 1
ATOM 1131 N N . LEU A 1 148 ? -17.507 2.166 8.443 1.00 89.12 148 LEU A N 1
ATOM 1132 C CA . LEU A 1 148 ? -17.708 2.134 9.895 1.00 89.12 148 LEU A CA 1
ATOM 1133 C C . LEU A 1 148 ? -18.043 3.504 10.491 1.00 89.12 148 LEU A C 1
ATOM 1135 O O . LEU A 1 148 ? -18.863 3.575 11.402 1.00 89.12 148 LEU A O 1
ATOM 1139 N N . LEU A 1 149 ? -17.415 4.572 9.997 1.00 87.12 149 LEU A N 1
ATOM 1140 C CA . LEU A 1 149 ? -17.644 5.936 10.482 1.00 87.12 149 LEU A CA 1
ATOM 1141 C C . LEU A 1 149 ? -18.994 6.505 10.022 1.00 87.12 149 LEU A C 1
ATOM 1143 O O . LEU A 1 149 ? -19.619 7.263 10.759 1.00 87.12 149 LEU A O 1
ATOM 1147 N N . LEU A 1 150 ? -19.431 6.149 8.812 1.00 88.94 150 LEU A N 1
ATOM 1148 C CA . LEU A 1 150 ? -20.674 6.633 8.204 1.00 88.94 150 LEU A CA 1
ATOM 1149 C C . LEU A 1 150 ? -21.880 5.746 8.512 1.00 88.94 150 LEU A C 1
ATOM 1151 O O . LEU A 1 150 ? -23.014 6.216 8.429 1.00 88.94 150 LEU A O 1
ATOM 1155 N N . SER A 1 151 ? -21.658 4.474 8.852 1.00 85.25 151 SER A N 1
ATOM 1156 C CA . SER A 1 151 ? -22.739 3.590 9.271 1.00 85.25 151 SER A CA 1
ATOM 1157 C C . SER A 1 151 ? -23.372 4.179 10.527 1.00 85.25 151 SER A C 1
ATOM 1159 O O . SER A 1 151 ? -22.677 4.299 11.541 1.00 85.25 151 SER A O 1
ATOM 1161 N N . PRO A 1 152 ? -24.670 4.549 10.496 1.00 65.88 152 PRO A N 1
ATOM 1162 C CA . PRO A 1 152 ? -25.359 5.005 11.687 1.00 65.88 152 PRO A CA 1
ATOM 1163 C C . PRO A 1 152 ? -25.191 3.902 12.706 1.00 65.88 152 PRO A C 1
ATOM 1165 O O . PRO A 1 152 ? -25.578 2.759 12.457 1.00 65.88 152 PRO A O 1
ATOM 1168 N N . ASN A 1 153 ? -24.500 4.243 13.789 1.00 60.59 153 ASN A N 1
ATOM 1169 C CA . ASN A 1 153 ? -24.064 3.294 14.783 1.00 60.59 153 ASN A CA 1
ATOM 1170 C C . ASN A 1 153 ? -25.297 2.478 15.172 1.00 60.59 153 ASN A C 1
ATOM 1172 O O . ASN A 1 153 ? -26.171 2.968 15.888 1.00 60.59 153 ASN A O 1
ATOM 1176 N N . LYS A 1 154 ? -25.375 1.220 14.726 1.00 45.88 154 LYS A N 1
ATOM 1177 C CA . LYS A 1 154 ? -26.252 0.235 15.347 1.00 45.88 154 LYS A CA 1
ATOM 1178 C C . LYS A 1 154 ? -25.586 -0.147 16.667 1.00 45.88 154 LYS A C 1
ATOM 1180 O O . LYS A 1 154 ? -25.391 -1.313 16.978 1.00 45.88 154 LYS A O 1
ATOM 1185 N N . GLN A 1 155 ? -25.275 0.858 17.484 1.00 45.88 155 GLN A N 1
ATOM 1186 C CA . GLN A 1 155 ? -25.541 0.726 18.891 1.00 45.88 155 GLN A CA 1
ATOM 1187 C C . GLN A 1 155 ? -27.054 0.528 18.980 1.00 45.88 155 GLN A C 1
ATOM 1189 O O . GLN A 1 155 ? -27.827 1.445 19.244 1.00 45.88 155 GLN A O 1
ATOM 1194 N N . GLU A 1 156 ? -27.492 -0.712 18.740 1.00 41.56 156 GLU A N 1
ATOM 1195 C CA . GLU A 1 156 ? -28.478 -1.300 19.628 1.00 41.56 156 GLU A CA 1
ATOM 1196 C C . GLU A 1 156 ? -28.050 -0.839 21.023 1.00 41.56 156 GLU A C 1
ATOM 1198 O O . GLU A 1 156 ? -26.935 -1.088 21.465 1.00 41.56 156 GLU A O 1
ATOM 1203 N N . ARG A 1 157 ? -28.797 0.073 21.641 1.00 37.72 157 ARG A N 1
ATOM 1204 C CA . ARG A 1 157 ? -29.941 -0.305 22.468 1.00 37.72 157 ARG A CA 1
ATOM 1205 C C . ARG A 1 157 ? -29.611 -1.408 23.490 1.00 37.72 157 ARG A C 1
ATOM 1207 O O . ARG A 1 157 ? -30.525 -1.966 24.071 1.00 37.72 157 ARG A O 1
ATOM 1214 N N . THR A 1 158 ? -28.341 -1.648 23.813 1.00 37.34 158 THR A N 1
ATOM 1215 C CA . THR A 1 158 ? -27.914 -2.175 25.120 1.00 37.34 158 THR A CA 1
ATOM 1216 C C . THR A 1 158 ? -27.910 -1.089 26.200 1.00 37.34 158 THR A C 1
ATOM 1218 O O . THR A 1 158 ? -27.612 -1.370 27.353 1.00 37.34 158 THR A O 1
A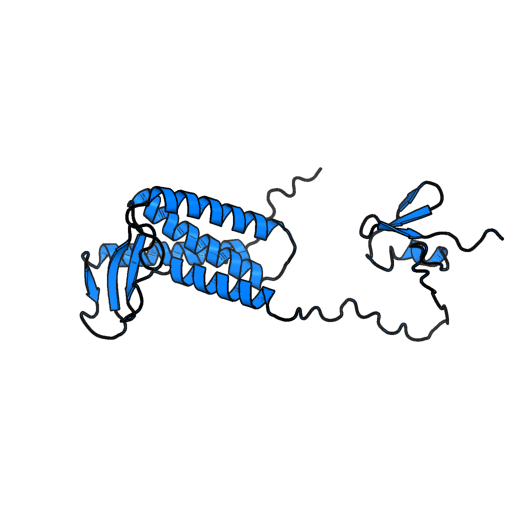TOM 1221 N N . GLY A 1 159 ? -28.315 0.136 25.843 1.00 38.00 159 GLY A N 1
ATOM 1222 C CA . GLY A 1 159 ? -28.622 1.234 26.759 1.00 38.00 159 GLY A CA 1
ATOM 1223 C C . GLY A 1 159 ? -30.018 1.835 26.568 1.00 38.00 159 GLY A C 1
ATOM 1224 O O . GLY A 1 159 ? -30.248 2.952 27.015 1.00 38.00 159 GLY A O 1
ATOM 1225 N N . GLN A 1 160 ? -30.963 1.147 25.906 1.00 30.28 160 GLN A N 1
ATOM 1226 C CA . GLN A 1 160 ? -32.364 1.472 26.185 1.00 30.28 160 GLN A CA 1
ATOM 1227 C C . GLN A 1 160 ? -32.637 0.898 27.577 1.00 30.28 160 GLN A C 1
ATOM 1229 O O . GLN A 1 160 ? -32.559 -0.327 27.716 1.00 30.28 160 GLN A O 1
ATOM 1234 N N . PRO A 1 161 ? -32.923 1.713 28.615 1.00 38.06 161 PRO A N 1
ATOM 1235 C CA . PRO A 1 161 ? -33.488 1.146 29.822 1.00 38.06 161 PRO A CA 1
ATOM 1236 C C . PRO A 1 161 ? -34.710 0.363 29.355 1.00 38.06 161 PRO A C 1
ATOM 1238 O O . PRO A 1 161 ? -35.598 0.917 28.699 1.00 38.06 161 PRO A O 1
ATOM 1241 N N . ARG A 1 162 ? -34.741 -0.948 29.637 1.00 32.62 162 ARG A N 1
ATOM 1242 C CA . ARG A 1 162 ? -36.023 -1.652 29.652 1.00 32.62 162 ARG A CA 1
ATOM 1243 C C . ARG A 1 162 ? -36.940 -0.733 30.462 1.00 32.62 162 ARG A C 1
ATOM 1245 O O . ARG A 1 162 ? -36.475 -0.287 31.516 1.00 32.62 162 ARG A O 1
ATOM 1252 N N . PRO A 1 163 ? -38.162 -0.388 30.010 1.00 31.66 163 PRO A N 1
ATOM 1253 C CA . PRO A 1 163 ? -39.116 0.189 30.942 1.00 31.66 163 PRO A CA 1
ATOM 1254 C C . PRO A 1 163 ? -39.107 -0.783 32.113 1.00 31.66 163 PRO A C 1
ATOM 1256 O O . PRO A 1 163 ? -39.382 -1.970 31.911 1.00 31.66 163 PRO A O 1
ATOM 1259 N N . TYR A 1 164 ? -38.584 -0.331 33.260 1.00 38.34 164 TYR A N 1
ATOM 1260 C CA . TYR A 1 164 ? -38.480 -1.172 34.437 1.00 38.34 164 TYR A CA 1
ATOM 1261 C C . TYR A 1 164 ? -39.905 -1.636 34.639 1.00 38.34 164 TYR A C 1
ATOM 1263 O O . TYR A 1 164 ? -40.798 -0.812 34.853 1.00 38.34 164 TYR A O 1
ATOM 1271 N N . GLY A 1 165 ? -40.125 -2.930 34.393 1.00 31.30 165 GLY A N 1
ATOM 1272 C CA . GLY A 1 165 ? -41.429 -3.531 34.539 1.00 31.30 165 GLY A CA 1
ATOM 1273 C C . GLY A 1 165 ? -41.894 -3.112 35.911 1.00 31.30 165 GLY A C 1
ATOM 1274 O O . GLY A 1 165 ? -41.189 -3.358 36.889 1.00 31.30 165 GLY A O 1
ATOM 1275 N N . ALA A 1 166 ? -43.007 -2.388 35.935 1.00 35.09 166 ALA A N 1
ATOM 1276 C CA . ALA A 1 166 ? -43.657 -1.927 37.134 1.00 35.09 166 ALA A CA 1
ATOM 1277 C C . ALA A 1 166 ? -43.884 -3.139 38.047 1.00 35.09 166 ALA A C 1
ATOM 1279 O O . ALA A 1 166 ? -44.858 -3.874 37.922 1.00 35.09 166 ALA A O 1
ATOM 1280 N N . LYS A 1 167 ? -42.925 -3.375 38.934 1.00 34.34 167 LYS A N 1
ATOM 1281 C CA . LYS A 1 167 ? -43.029 -4.217 40.114 1.00 34.34 167 LYS A CA 1
ATOM 1282 C C . LYS A 1 167 ? -42.305 -3.456 41.214 1.00 34.34 167 LYS A C 1
ATOM 1284 O O . LYS A 1 167 ? -41.129 -3.676 41.469 1.00 34.34 167 LYS A O 1
ATOM 1289 N N . GLY A 1 168 ? -43.035 -2.502 41.789 1.00 36.84 168 GLY A N 1
ATOM 1290 C CA . GLY A 1 168 ? -42.574 -1.604 42.849 1.00 36.84 168 GLY A CA 1
ATOM 1291 C C . GLY A 1 168 ? -42.335 -0.192 42.323 1.00 36.84 168 GLY A C 1
ATOM 1292 O O . GLY A 1 168 ? -41.297 0.088 41.734 1.00 36.84 168 GLY A O 1
ATOM 1293 N N . GLY A 1 169 ? -43.320 0.690 42.494 1.00 30.47 169 GLY A N 1
ATOM 1294 C CA . GLY A 1 169 ? -43.241 2.083 42.066 1.00 30.47 169 GLY A CA 1
ATOM 1295 C C . GLY A 1 169 ? -42.193 2.869 42.850 1.00 30.47 169 GLY A C 1
ATOM 1296 O O . GLY A 1 169 ? -42.458 3.296 43.967 1.00 30.47 169 GLY A O 1
ATOM 1297 N N . VAL A 1 170 ? -41.032 3.109 42.243 1.00 37.31 170 VAL A N 1
ATOM 1298 C CA . VAL A 1 170 ? -40.065 4.107 42.717 1.00 37.31 170 VAL A CA 1
ATOM 1299 C C . VAL A 1 170 ? -39.750 5.047 41.557 1.00 37.31 170 VAL A C 1
ATOM 1301 O O . VAL A 1 170 ? -39.156 4.654 40.556 1.00 37.31 170 VAL A O 1
ATOM 1304 N N . SER A 1 171 ? -40.204 6.294 41.678 1.00 33.91 171 SER A N 1
ATOM 1305 C CA . SER A 1 171 ? -39.977 7.365 40.706 1.00 33.91 171 SER A CA 1
ATOM 1306 C C . SER A 1 171 ? -38.699 8.119 41.071 1.00 33.91 171 SER A C 1
ATOM 1308 O O . SER A 1 171 ? -38.646 8.779 42.108 1.00 33.91 171 SER A O 1
ATOM 1310 N N . LEU A 1 172 ? -37.672 8.041 40.224 1.00 38.81 172 LEU A N 1
ATOM 1311 C CA . LEU A 1 172 ? -36.452 8.841 40.359 1.00 38.81 172 LEU A CA 1
ATOM 1312 C C . LEU A 1 172 ? -36.602 10.143 39.564 1.00 38.81 172 LEU A C 1
ATOM 1314 O O . LEU A 1 172 ? -36.796 10.118 38.350 1.00 38.81 172 LEU A O 1
ATOM 1318 N N . THR A 1 173 ? -36.487 11.284 40.239 1.00 38.88 173 THR A N 1
ATOM 1319 C CA . THR A 1 173 ? -36.410 12.612 39.614 1.00 38.88 173 THR A CA 1
ATOM 1320 C C . THR A 1 173 ? -34.949 13.019 39.448 1.00 38.88 173 THR A C 1
ATOM 1322 O O . THR A 1 173 ? -34.185 13.027 40.412 1.00 38.88 173 THR A O 1
ATOM 1325 N N . VAL A 1 174 ? -34.555 13.348 38.217 1.00 41.06 174 VAL A N 1
ATOM 1326 C CA . VAL A 1 174 ? -33.221 13.872 37.893 1.00 41.06 174 VAL A CA 1
ATOM 1327 C C . VAL A 1 174 ? -33.284 15.394 37.961 1.00 41.06 174 VAL A C 1
ATOM 1329 O O . VAL A 1 174 ? -33.935 16.010 37.118 1.00 41.06 174 VAL A O 1
ATOM 1332 N N . ASP A 1 175 ? -32.610 16.007 38.934 1.00 41.00 175 ASP A N 1
ATOM 1333 C CA . ASP A 1 175 ? -32.472 17.462 38.976 1.00 41.00 175 ASP A CA 1
ATOM 1334 C C . ASP A 1 175 ? -31.245 17.892 38.157 1.00 41.00 175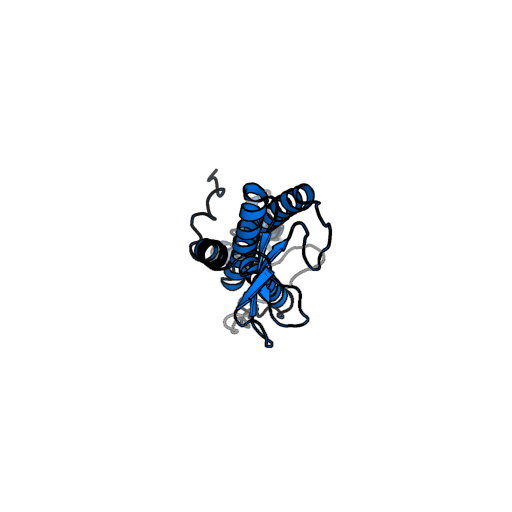 ASP A C 1
ATOM 1336 O O . ASP A 1 175 ? -30.089 17.696 38.545 1.00 41.00 175 ASP A O 1
ATOM 1340 N N . ARG A 1 176 ? -31.504 18.470 36.979 1.00 36.97 176 ARG A N 1
ATOM 1341 C CA . ARG A 1 176 ? -30.464 18.954 36.059 1.00 36.97 176 ARG A CA 1
ATOM 1342 C C . ARG A 1 176 ? -29.745 20.207 36.558 1.00 36.97 176 ARG A C 1
ATOM 1344 O O . ARG A 1 176 ? -28.713 20.545 35.988 1.00 36.97 176 ARG A O 1
ATOM 1351 N N . SER A 1 177 ? -30.252 20.881 37.590 1.00 35.91 177 SER A N 1
ATOM 1352 C CA . SER A 1 177 ? -29.621 22.089 38.129 1.00 35.91 177 SER A CA 1
ATOM 1353 C C . SER A 1 177 ? -28.448 21.793 39.077 1.00 35.91 177 SER A C 1
ATOM 1355 O O . SER A 1 177 ? -27.579 22.645 39.242 1.00 35.91 177 SER A O 1
ATOM 1357 N N . ALA A 1 178 ? -28.369 20.576 39.635 1.00 39.81 178 ALA A N 1
ATOM 1358 C CA . ALA A 1 178 ? -27.407 20.223 40.688 1.00 39.81 178 ALA A CA 1
ATOM 1359 C C . ALA A 1 178 ? -26.485 19.028 40.367 1.00 39.81 178 ALA A C 1
ATOM 1361 O O . ALA A 1 178 ? -25.612 18.700 41.169 1.00 39.81 178 ALA A O 1
ATOM 1362 N N . GLY A 1 179 ? -26.670 18.341 39.232 1.00 37.53 179 GLY A N 1
ATOM 1363 C CA . GLY A 1 179 ? -25.878 17.149 38.887 1.00 37.53 179 GLY A CA 1
ATOM 1364 C C . GLY A 1 179 ? -26.064 15.961 39.847 1.00 37.53 179 GLY A C 1
ATOM 1365 O O . GLY A 1 179 ? -25.246 15.045 39.838 1.00 37.53 179 GLY A O 1
ATOM 1366 N N . MET A 1 180 ? -27.128 15.968 40.659 1.00 38.09 180 MET A N 1
ATOM 1367 C CA . MET A 1 180 ? -27.431 14.951 41.669 1.00 38.09 180 MET A CA 1
ATOM 1368 C C . MET A 1 180 ? -28.668 14.134 41.285 1.00 38.09 180 MET A C 1
ATOM 1370 O O . MET A 1 180 ? -29.734 14.678 40.992 1.00 38.09 180 MET A O 1
ATOM 1374 N N . VAL A 1 181 ? -28.541 12.805 41.337 1.00 47.44 181 VAL A N 1
ATOM 1375 C CA . VAL A 1 181 ? -29.680 11.877 41.260 1.00 47.44 181 VAL A CA 1
ATOM 1376 C C . VAL A 1 181 ? -30.115 11.544 42.681 1.00 47.44 181 VAL A C 1
ATOM 1378 O O . VAL A 1 181 ? -29.348 10.985 43.462 1.00 47.44 181 VAL A O 1
ATOM 1381 N N . GLN A 1 182 ? -31.350 11.893 43.022 1.00 46.12 182 GLN A N 1
ATOM 1382 C CA . GLN A 1 182 ? -31.904 11.694 44.353 1.00 46.12 182 GLN A CA 1
ATOM 1383 C C . GLN A 1 182 ? -32.722 10.388 44.391 1.00 46.12 182 GLN A C 1
ATOM 1385 O O . GLN A 1 182 ? -33.795 10.314 43.792 1.00 46.12 182 GLN A O 1
ATOM 1390 N N . GLY A 1 183 ? -32.257 9.373 45.123 1.00 49.94 183 GLY A N 1
ATOM 1391 C CA . GLY A 1 183 ? -32.923 8.068 45.269 1.00 49.94 183 GLY A CA 1
ATOM 1392 C C . GLY A 1 183 ? -32.489 7.322 46.534 1.00 49.94 183 GLY A C 1
ATOM 1393 O O . GLY A 1 183 ? -31.562 7.766 47.209 1.00 49.94 183 GLY A O 1
ATOM 1394 N N . ASP A 1 184 ? -33.154 6.208 46.856 1.00 50.91 184 ASP A N 1
ATOM 1395 C CA . ASP A 1 184 ? -32.827 5.373 48.023 1.00 50.91 184 ASP A CA 1
ATOM 1396 C C . ASP A 1 184 ? -31.394 4.822 47.931 1.00 50.91 184 ASP A C 1
ATOM 1398 O O . ASP A 1 184 ? -31.103 3.909 47.146 1.00 50.91 184 ASP A O 1
ATOM 1402 N N . LEU A 1 185 ? -30.495 5.378 48.754 1.00 50.03 185 LEU A N 1
ATOM 1403 C CA . LEU A 1 185 ? -29.051 5.104 48.734 1.00 50.03 185 LEU A CA 1
ATOM 1404 C C . LEU A 1 185 ? -28.716 3.620 48.911 1.00 50.03 185 LEU A C 1
ATOM 1406 O O . LEU A 1 185 ? -27.725 3.146 48.357 1.00 50.03 185 LEU A O 1
ATOM 1410 N N . GLY A 1 186 ? -29.550 2.887 49.656 1.00 45.97 186 GLY A N 1
ATOM 1411 C CA . GLY A 1 186 ? -29.335 1.473 49.967 1.00 45.97 186 GLY A CA 1
ATOM 1412 C C . GLY A 1 186 ? -29.265 0.574 48.730 1.00 45.97 186 GLY A C 1
ATOM 1413 O O . GLY A 1 186 ? -28.542 -0.418 48.733 1.00 45.97 186 GLY A O 1
ATOM 1414 N N . THR A 1 187 ? -29.947 0.945 47.643 1.00 45.53 187 THR A N 1
ATOM 1415 C CA . THR A 1 187 ? -30.012 0.137 46.412 1.00 45.53 187 THR A CA 1
ATOM 1416 C C . THR A 1 187 ? -28.893 0.483 45.424 1.00 45.53 187 THR A C 1
ATOM 1418 O O . THR A 1 187 ? -28.397 -0.395 44.720 1.00 45.53 187 THR A O 1
ATOM 1421 N N . ALA A 1 188 ? -28.451 1.747 45.394 1.00 46.75 188 ALA A N 1
ATOM 1422 C CA . ALA A 1 188 ? -27.371 2.217 44.517 1.00 46.75 188 ALA A CA 1
ATOM 1423 C C . ALA A 1 188 ? -25.995 1.636 44.904 1.00 46.75 188 ALA A C 1
ATOM 1425 O O . ALA A 1 188 ? -25.142 1.414 44.046 1.00 46.75 188 ALA A O 1
ATOM 1426 N N . LEU A 1 189 ? -25.803 1.342 46.192 1.00 47.91 189 LEU A N 1
ATOM 1427 C CA . LEU A 1 189 ? -24.599 0.715 46.743 1.00 47.91 189 LEU A CA 1
ATOM 1428 C C . LEU A 1 189 ? -24.399 -0.742 46.291 1.00 47.91 189 LEU A C 1
ATOM 1430 O O . LEU A 1 189 ? -23.263 -1.190 46.181 1.00 47.91 189 LEU A O 1
ATOM 1434 N N . LEU A 1 190 ? -25.482 -1.480 46.022 1.00 46.47 190 LEU A N 1
ATOM 1435 C CA . LEU A 1 190 ? -25.424 -2.918 45.725 1.00 46.47 190 LEU A CA 1
ATOM 1436 C C . LEU A 1 190 ? -25.141 -3.242 44.250 1.00 46.47 190 LEU A C 1
ATOM 1438 O O . LEU A 1 190 ? -24.808 -4.383 43.940 1.00 46.47 190 LEU A O 1
ATOM 1442 N N . LEU A 1 191 ? -25.289 -2.275 43.337 1.00 50.62 191 LEU A N 1
ATOM 1443 C CA . LEU A 1 191 ? -25.296 -2.533 41.888 1.00 50.62 191 LEU A CA 1
ATOM 1444 C C . LEU A 1 191 ? -24.324 -1.663 41.076 1.00 50.62 191 LEU A C 1
ATOM 1446 O O . LEU A 1 191 ? -24.192 -1.869 39.874 1.00 50.62 191 LEU A O 1
ATOM 1450 N N . GLY A 1 192 ? -23.614 -0.725 41.708 1.00 57.81 192 GLY A N 1
ATOM 1451 C CA . GLY A 1 192 ? -22.778 0.246 41.002 1.00 57.81 192 GLY A CA 1
ATOM 1452 C C . GLY A 1 192 ? -23.587 1.420 40.443 1.00 57.81 192 GLY A C 1
ATOM 1453 O O . GLY A 1 192 ? -24.808 1.499 40.569 1.00 57.81 192 GLY A O 1
ATOM 1454 N N . CYS A 1 193 ? -22.893 2.393 39.855 1.00 61.88 193 CYS A N 1
ATOM 1455 C CA . CYS A 1 193 ? -23.529 3.597 39.332 1.00 61.88 193 CYS A CA 1
ATOM 1456 C C . CYS A 1 193 ? -24.520 3.250 38.203 1.00 61.88 193 CYS A C 1
ATOM 1458 O O . CYS A 1 193 ? -24.086 2.737 37.170 1.00 61.88 193 CYS A O 1
ATOM 1460 N N . PRO A 1 194 ? -25.810 3.609 38.312 1.00 56.75 194 PRO A N 1
ATOM 1461 C CA . PRO A 1 194 ? -26.832 3.243 37.326 1.00 56.75 194 PRO A CA 1
ATOM 1462 C C . PRO A 1 194 ? -26.607 3.849 35.930 1.00 56.75 194 PRO A C 1
ATOM 1464 O O . PRO A 1 194 ? -27.237 3.421 34.968 1.00 56.75 194 PRO A O 1
ATOM 1467 N N . LEU A 1 195 ? -25.717 4.840 35.809 1.00 57.22 195 LEU A N 1
ATOM 1468 C CA . LEU A 1 195 ? -25.384 5.510 34.548 1.00 57.22 195 LEU A CA 1
ATOM 1469 C C . LEU A 1 195 ? -24.186 4.878 33.824 1.00 57.22 195 LEU A C 1
ATOM 1471 O O . LEU A 1 195 ? -24.172 4.812 32.601 1.00 57.22 195 LEU A O 1
ATOM 1475 N N . CYS A 1 196 ? -23.161 4.467 34.578 1.00 68.06 196 CYS A N 1
ATOM 1476 C CA . CYS A 1 196 ? -21.841 4.081 34.057 1.00 68.06 196 CYS A CA 1
ATOM 1477 C C . CYS A 1 196 ? -21.475 2.617 34.397 1.00 68.06 196 CYS A C 1
ATOM 1479 O O . CYS A 1 196 ? -20.415 2.144 33.994 1.00 68.06 196 CYS A O 1
ATOM 1481 N N . ASN A 1 197 ? -22.297 1.934 35.208 1.00 65.25 197 ASN A N 1
ATOM 1482 C CA . ASN A 1 197 ? -22.050 0.634 35.851 1.00 65.25 197 ASN A CA 1
ATOM 1483 C C . ASN A 1 197 ? -20.668 0.506 36.527 1.00 65.25 197 ASN A C 1
ATOM 1485 O O . ASN A 1 197 ? -20.155 -0.587 36.746 1.00 65.25 197 ASN A O 1
ATOM 1489 N N . THR A 1 198 ? -20.036 1.644 36.824 1.00 69.25 198 THR A N 1
ATOM 1490 C CA . THR A 1 198 ? -18.762 1.720 37.534 1.00 69.25 198 THR A CA 1
ATOM 1491 C C . THR A 1 198 ? -19.050 1.753 39.024 1.00 69.25 198 THR A C 1
ATOM 1493 O O . THR A 1 198 ? -20.021 2.374 39.467 1.00 69.25 198 THR A O 1
ATOM 1496 N N . GLU A 1 199 ? -18.187 1.110 39.798 1.00 69.38 199 GLU A N 1
ATOM 1497 C CA . GLU A 1 199 ? -18.244 1.139 41.252 1.00 69.38 199 GLU A CA 1
ATOM 1498 C C . GLU A 1 199 ? -18.155 2.589 41.757 1.00 69.38 199 GLU A C 1
ATOM 1500 O O . GLU A 1 199 ? -17.264 3.356 41.372 1.00 69.38 199 GLU A O 1
ATOM 1505 N N . VAL A 1 200 ? -19.125 2.987 42.578 1.00 70.88 200 VAL A N 1
ATOM 1506 C CA . VAL A 1 200 ? -19.157 4.318 43.187 1.00 70.88 200 VAL A CA 1
ATOM 1507 C C . VAL A 1 200 ? -18.235 4.353 44.400 1.00 70.88 200 VAL A C 1
ATOM 1509 O O . VAL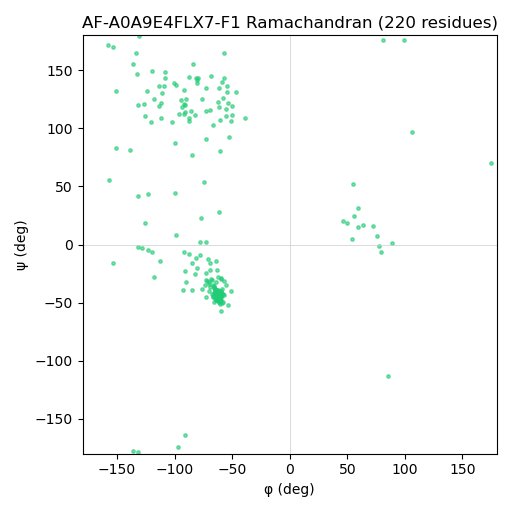 A 1 200 ? -18.159 3.399 45.168 1.00 70.88 200 VAL A O 1
ATOM 1512 N N . ARG A 1 201 ? -17.533 5.472 44.589 1.00 69.81 201 ARG A N 1
ATOM 1513 C CA . ARG A 1 201 ? -16.639 5.692 45.732 1.00 69.81 201 ARG A CA 1
ATOM 1514 C C . ARG A 1 201 ? -17.235 6.712 46.685 1.00 69.81 201 ARG A C 1
ATOM 1516 O O . ARG A 1 201 ? -17.700 7.756 46.241 1.00 69.81 201 ARG A O 1
ATOM 1523 N N . TYR A 1 202 ? -17.165 6.442 47.982 1.00 66.00 202 TYR A N 1
ATOM 1524 C CA . TYR A 1 202 ? -17.557 7.401 49.009 1.00 66.00 202 TYR A CA 1
ATOM 1525 C C . TYR A 1 202 ? -16.367 8.264 49.420 1.00 66.00 202 TYR A C 1
ATOM 1527 O O . TYR A 1 202 ? -15.319 7.744 49.802 1.00 66.00 202 TYR A O 1
ATOM 1535 N N . THR A 1 203 ? -16.515 9.582 49.338 1.00 61.06 203 THR A N 1
ATOM 1536 C CA . THR A 1 203 ? -15.493 10.540 49.772 1.00 61.06 203 THR A CA 1
ATOM 1537 C C . THR A 1 203 ? -16.155 11.835 50.231 1.00 61.06 203 THR A C 1
ATOM 1539 O O . THR A 1 203 ? -17.045 12.359 49.567 1.00 61.06 203 THR A O 1
ATOM 1542 N N . GLY A 1 204 ? -15.748 12.340 51.398 1.00 59.84 204 GLY A N 1
ATOM 1543 C CA . GLY A 1 204 ? -16.191 13.646 51.898 1.00 59.84 204 GLY A CA 1
ATOM 1544 C C . GLY A 1 204 ? -17.706 13.796 52.098 1.00 59.84 204 GLY A C 1
ATOM 1545 O O . GLY A 1 204 ? -18.224 14.891 51.916 1.00 59.84 204 GLY A O 1
ATOM 1546 N N . GLY A 1 205 ? -18.427 12.721 52.435 1.00 61.47 205 GLY A N 1
ATOM 1547 C CA . GLY A 1 205 ? -19.881 12.776 52.654 1.00 61.47 205 GLY A CA 1
ATOM 1548 C C . GLY A 1 205 ? -20.739 12.551 51.404 1.00 61.47 205 GLY A C 1
ATOM 1549 O O . GLY A 1 205 ? -21.964 12.591 51.495 1.00 61.47 205 GLY A O 1
ATOM 1550 N N . VAL A 1 206 ? -20.124 12.303 50.242 1.00 65.81 206 VAL A N 1
ATOM 1551 C CA . VAL A 1 206 ? -20.810 12.157 48.949 1.00 65.81 206 VAL A CA 1
ATOM 1552 C C . VAL A 1 206 ? -20.298 10.912 48.218 1.00 65.81 206 VAL A C 1
ATOM 1554 O O . VAL A 1 206 ? -19.129 10.536 48.329 1.00 65.81 206 VAL A O 1
ATOM 1557 N N . TRP A 1 207 ? -21.170 10.253 47.458 1.00 68.69 207 TRP A N 1
ATOM 1558 C CA . TRP A 1 207 ? -20.795 9.144 46.576 1.00 68.69 207 TRP A CA 1
ATOM 1559 C C . TRP A 1 207 ? -20.472 9.665 45.171 1.00 68.69 207 TRP A C 1
ATOM 1561 O O . TRP A 1 207 ? -21.247 10.434 44.618 1.00 68.69 207 TRP A O 1
ATOM 1571 N N . LEU A 1 208 ? -19.367 9.233 44.562 1.00 71.25 208 LEU A N 1
ATOM 1572 C CA . LEU A 1 208 ? -18.906 9.661 43.232 1.00 71.25 208 LEU A CA 1
ATOM 1573 C C . LEU A 1 208 ? -18.703 8.460 42.289 1.00 71.25 208 LEU A C 1
ATOM 1575 O O . LEU A 1 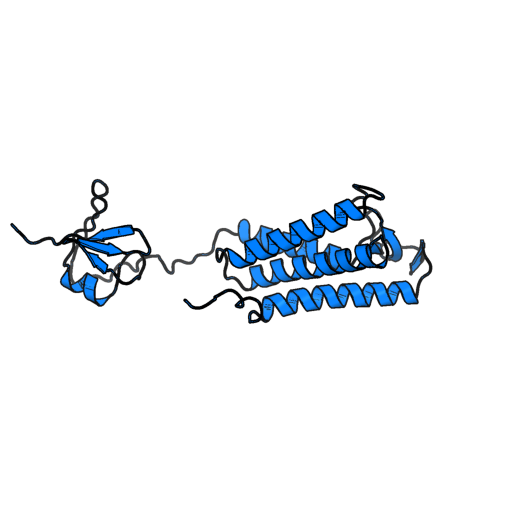208 ? -18.018 7.508 42.664 1.00 71.25 208 LEU A O 1
ATOM 1579 N N . CYS A 1 209 ? -19.225 8.506 41.048 1.00 73.56 209 CYS A N 1
ATOM 1580 C CA . CYS A 1 209 ? -18.798 7.584 39.968 1.00 73.56 209 CYS A CA 1
ATOM 1581 C C . CYS A 1 209 ? -17.552 8.165 39.273 1.00 73.56 209 CYS A C 1
ATOM 1583 O O . CYS A 1 209 ? -17.681 9.171 38.577 1.00 73.56 209 CYS A O 1
ATOM 1585 N N . PRO A 1 210 ? -16.368 7.528 39.350 1.00 67.94 210 PRO A N 1
ATOM 1586 C CA . PRO A 1 210 ? -15.186 7.982 38.612 1.00 67.94 210 PRO A CA 1
ATOM 1587 C C . PRO A 1 210 ? -15.309 7.789 37.091 1.00 67.94 210 PRO A C 1
ATOM 1589 O O . PRO A 1 210 ? -14.626 8.470 36.336 1.00 67.94 210 PRO A O 1
ATOM 1592 N N . GLY A 1 211 ? -16.182 6.886 36.632 1.00 71.12 211 GLY A N 1
ATOM 1593 C CA . GLY A 1 211 ? -16.418 6.632 35.208 1.00 71.12 211 GLY A CA 1
ATOM 1594 C C . GLY A 1 211 ? -17.195 7.738 34.482 1.00 71.12 211 GLY A C 1
ATOM 1595 O O . GLY A 1 211 ? -16.967 7.951 33.297 1.00 71.12 211 GLY A O 1
ATOM 1596 N N . CYS A 1 212 ? -18.096 8.452 35.168 1.00 73.12 212 CYS A N 1
ATOM 1597 C CA . CYS A 1 212 ? -18.931 9.498 34.559 1.00 73.12 212 CYS A CA 1
ATOM 1598 C C . CYS A 1 212 ? -18.963 10.827 35.328 1.00 73.12 212 CYS A C 1
ATOM 1600 O O . CYS A 1 212 ? -19.626 11.758 34.886 1.00 73.12 212 CYS A O 1
ATOM 1602 N N . GLY A 1 213 ? -18.289 10.926 36.477 1.00 66.50 213 GLY A N 1
ATOM 1603 C CA . GLY A 1 213 ? -18.177 12.157 37.268 1.00 66.50 213 GLY A CA 1
ATOM 1604 C C . GLY A 1 213 ? -19.424 12.553 38.070 1.00 66.50 213 GLY A C 1
ATOM 1605 O O . GLY A 1 213 ? -19.442 13.637 38.641 1.00 66.50 213 GLY A O 1
ATOM 1606 N N . VAL A 1 214 ? -20.461 11.707 38.127 1.00 68.44 214 VAL A N 1
ATOM 1607 C CA . VAL A 1 214 ? -21.735 12.020 38.809 1.00 68.44 214 VAL A CA 1
ATOM 1608 C C . VAL A 1 214 ? -21.625 11.812 40.318 1.00 68.44 214 VAL A C 1
ATOM 1610 O O . VAL A 1 214 ? -21.051 10.814 40.770 1.00 68.44 214 VAL A O 1
ATOM 1613 N N . THR A 1 215 ? -22.215 12.737 41.077 1.00 64.75 215 THR A N 1
ATOM 1614 C CA . THR A 1 215 ? -22.327 12.706 42.537 1.00 64.75 215 THR A CA 1
ATOM 1615 C C . THR A 1 215 ? -23.718 12.237 42.981 1.00 64.75 215 THR A C 1
ATOM 1617 O O . THR A 1 215 ? -24.740 12.631 42.420 1.00 64.75 215 THR A O 1
ATOM 1620 N N . TYR A 1 216 ? -23.773 11.398 44.015 1.00 65.44 216 TYR A N 1
ATOM 1621 C CA . TYR A 1 216 ? -25.009 10.934 44.646 1.00 65.44 216 TYR A CA 1
ATOM 1622 C C . TYR A 1 216 ? -25.042 11.394 46.106 1.00 65.44 216 TYR A C 1
ATOM 1624 O O . TYR A 1 216 ? -24.108 11.137 46.872 1.00 65.44 216 TYR A O 1
ATOM 1632 N N . GLY A 1 217 ? -26.122 12.085 46.479 1.00 59.56 217 GLY A N 1
ATOM 1633 C CA . GLY A 1 217 ? -26.376 12.584 47.831 1.00 59.56 217 GLY A CA 1
ATOM 1634 C C . GLY A 1 217 ? -27.492 11.802 48.525 1.00 59.56 217 GLY A C 1
ATOM 1635 O O . GLY A 1 217 ? -28.419 11.324 47.871 1.00 59.56 217 GLY A O 1
ATOM 1636 N N . ASN A 1 218 ? -27.406 11.666 49.850 1.00 54.50 218 ASN A N 1
ATOM 1637 C CA . ASN A 1 218 ? -28.404 10.944 50.635 1.00 54.50 218 ASN A CA 1
ATOM 1638 C C . ASN A 1 218 ? -29.674 11.783 50.826 1.00 54.50 218 ASN A C 1
ATOM 1640 O O . ASN A 1 218 ? -29.602 12.906 51.323 1.00 54.50 218 ASN A O 1
ATOM 1644 N N . ARG A 1 219 ? -30.845 11.250 50.452 1.00 47.03 219 ARG A N 1
ATOM 1645 C CA . ARG A 1 219 ? -32.140 11.887 50.738 1.00 47.03 219 ARG A CA 1
ATOM 1646 C C . ARG A 1 219 ? -32.578 11.465 52.148 1.00 47.03 219 ARG A C 1
ATOM 1648 O O . ARG A 1 219 ? -33.376 10.553 52.300 1.00 47.03 219 ARG A O 1
ATOM 1655 N N . GLY A 1 220 ? -31.993 12.067 53.185 1.00 42.09 220 GLY A N 1
ATOM 1656 C CA . GLY A 1 220 ? -32.332 11.704 54.566 1.00 42.09 220 GLY A CA 1
ATOM 1657 C C . GLY A 1 220 ? -31.490 12.390 55.636 1.00 42.09 220 GLY A C 1
ATOM 1658 O O . GLY A 1 220 ? -30.669 11.739 56.273 1.00 42.09 220 GLY A O 1
ATOM 1659 N N . ALA A 1 221 ? -31.697 13.696 55.813 1.00 35.03 221 ALA A N 1
ATOM 1660 C CA . ALA A 1 221 ? -31.414 14.430 57.050 1.00 35.03 221 ALA A CA 1
ATOM 1661 C C . ALA A 1 221 ? -32.276 15.708 57.105 1.00 35.03 221 ALA A C 1
ATOM 1663 O O . ALA A 1 221 ? -31.749 16.814 57.190 1.00 35.03 221 ALA A O 1
ATOM 1664 N N . GLN A 1 222 ? -33.596 15.544 56.984 1.00 33.12 222 GLN A N 1
ATOM 1665 C CA . GLN A 1 222 ? -34.615 16.393 57.611 1.00 33.12 222 GLN A CA 1
ATOM 1666 C C . GLN A 1 222 ? -35.767 15.488 58.028 1.00 33.12 222 GLN A C 1
ATOM 1668 O O . GLN A 1 222 ? -36.133 14.624 57.198 1.00 33.12 222 GLN A O 1
#

Mean predicted aligned error: 15.33 Å

Sequence (222 aa):
MNPGWVSWVKDPFFLLAASSAFSLDQVSKAIVLNRLFYGQSVPYDGFFRITLTSNTGGAFGLFPDQTMVLVLASFVAIGILFFLYRSHALSSPLLRLSLGLQLGGALGNLVDRIRLGAVTDFIDVGPWPIFNVADASIVVGILLLLFLLLSPNKQERTGQPRPYGAKGGVSLTVDRSAGMVQGDLGTALLLGCPLCNTEVRYTGGVWLCPGCGVTYGNRGAQ